Protein 3D72 (pdb70)

Foldseek 3Di:
DDDDEDVVHDPQQVQLVCVVPDDDDPDDDDRDDLQAWKWKFWPPDPQGATRGTGPNVCVVQVHDCVRRGPDHPCLQLFLCSDDDPPDDRDRWDPVQVVQVVVCSVVQHKDWDWIWGAHPNGDIDIWTKIKHFTDDPVRDGTMIMMGIDD/DDQDADPPRHRVQVQQVCVVPDDDDPDDDDRDDLVFWKWKFFPPDPLRATQGTGPNNCVVQVHDPVRRGRDRVCLQLFLCSDDDPPDDRDQWDVVQVVVVVVCSVVQHKDWDWIWGAHPNSHIDTWGKIKHFTDDPVRDGTMIMMGTDD

Radius of gyration: 23.33 Å; Cα contacts (8 Å, |Δi|>4): 574; chains: 2; bounding box: 47×64×54 Å

Solvent-accessible surface area: 15804 Å² total; per-residue (Å²): 94,176,23,139,95,37,134,54,24,14,26,0,16,14,24,0,9,54,2,30,37,44,118,115,67,136,21,156,44,43,86,10,36,57,85,50,13,0,7,0,14,1,32,133,40,160,48,32,0,0,7,49,7,3,148,35,0,24,194,19,0,43,20,54,67,95,55,0,55,7,79,31,32,36,7,3,14,13,49,96,7,143,16,140,59,163,43,115,30,166,110,11,86,68,109,23,27,54,48,15,120,76,10,51,103,152,54,46,36,15,69,19,117,6,25,6,12,35,106,116,29,83,143,12,69,2,81,20,2,19,2,14,0,102,30,170,104,39,125,66,73,16,12,0,4,15,14,66,118,91,83,50,76,118,20,142,62,46,38,29,4,16,14,19,0,8,57,2,28,37,44,121,111,66,137,26,149,42,46,80,10,38,66,91,52,10,0,7,0,15,1,33,131,90,190,63,28,12,1,28,34,6,1,146,29,0,26,192,23,0,42,18,53,66,98,55,0,80,55,82,27,32,37,7,3,18,17,41,114,5,147,16,141,59,162,46,118,35,175,127,10,97,74,105,19,26,56,50,14,124,83,12,47,99,154,53,45,31,15,63,20,124,5,26,6,12,36,106,115,30,81,133,13,72,1,87,20,3,17,1,14,0,102,17,158,104,37,126,64,70,19,14,0,4,13,12,65,120

Sequence (298 aa):
MHTLYAPGGYDIMGYLIQIMNRPNPQVELGPVDTSVALILCDLKQKDTPIVYASEAFLYMTGYSNAEVLGRNCRFLQSPDGMVKPKSTRKYVDSNTINTMRKAIDRNAEVQVEVVNFKKNGQRFVNFLTMIPVRDETGEYRYSMGFQCEMHTLYAPGGYDIMGYLIQIMNRPNPQVELGPVDTSVALILCDLKQKDTPIVYASEAFLYMTGYSNAEVLGRNCRFLQSPDGMVKPKSTRKYVDSNTINTMRKAIDRNAEVQVEVVNFKKNGQRFVNFLTMIPVRDETGEYRYSMGFQCE

InterPro domains:
  IPR000014 PAS domain [PF13426] (80-177)
  IPR000014 PAS domain [PS50112] (85-142)
  IPR000014 PAS domain [TIGR00229] (81-180)
  IPR000014 PAS domain [cd00130] (69-181)
  IPR035965 PAS domain superfamily [SSF55785] (70-181)

B-factor: mean 23.86, std 10.73, range [5.77, 56.18]

Organism: Neurospora crassa (strain ATCC 24698 / 74-OR23-1A / CBS 708.71 / DSM 1257 / FGSC 987) (NCBI:txid367110)

CATH classification: 3.30.450.20

Nearest PDB structures (foldseek):
  3hji-assembly3_A  TM=1.006E+00  e=7.679E-29  Neurospora crassa
  2pd8-assembly1_A  TM=1.006E+00  e=2.249E-28  Neurospora crassa
  3hjk-assembly1_A  TM=1.005E+00  e=6.993E-28  Neurospora crassa
  3hji-assembly3_B  TM=1.005E+00  e=6.761E-27  Neurospora crassa
  3hjk-assembly2_B  TM=1.006E+00  e=1.157E-26  Neurospora crassa

Structure (mmCIF, N/CA/C/O backbone):
data_3D72
#
_entry.id   3D72
#
_cell.length_a   36.240
_cell.length_b   80.700
_cell.length_c   57.580
_cell.angle_alpha   90.00
_cell.angle_beta   95.16
_cell.angle_gamma   90.00
#
_symmetry.space_group_name_H-M   'P 1 21 1'
#
loop_
_entity.id
_entity.type
_entity.pdbx_description
1 polymer 'Vivid PAS protein VVD'
2 non-polymer 'FLAVIN-ADENINE DINUCLEOTIDE'
3 water water
#
loop_
_atom_site.group_PDB
_atom_site.id
_atom_site.type_symbol
_atom_site.label_atom_id
_atom_site.label_alt_id
_atom_site.label_comp_id
_atom_site.label_asym_id
_atom_site.label_entity_id
_atom_site.label_seq_id
_atom_site.pdbx_PDB_ins_code
_atom_site.Cartn_x
_atom_site.Cartn_y
_atom_site.Cartn_z
_atom_site.occupancy
_atom_site.B_iso_or_equiv
_atom_site.auth_seq_id
_atom_site.auth_comp_id
_atom_site.auth_asym_id
_atom_site.auth_atom_id
_atom_site.pdbx_PDB_model_num
ATOM 1 N N . MET A 1 1 ? -16.272 4.636 -0.051 1.00 23.53 36 MET A N 1
ATOM 2 C CA . MET A 1 1 ? -15.758 3.405 0.577 1.00 22.94 36 MET A CA 1
ATOM 3 C C . MET A 1 1 ? -16.682 2.998 1.740 1.00 21.64 36 MET A C 1
ATOM 4 O O . MET A 1 1 ? -17.244 3.857 2.414 1.00 21.77 36 MET A O 1
ATOM 9 N N . HIS A 1 2 ? -16.869 1.696 1.947 1.00 19.32 37 HIS A N 1
ATOM 10 C CA . HIS A 1 2 ? -17.731 1.171 3.028 1.00 18.16 37 HIS A CA 1
ATOM 11 C C . HIS A 1 2 ? -17.088 -0.080 3.583 1.00 16.51 37 HIS A C 1
ATOM 12 O O . HIS A 1 2 ? -17.704 -1.139 3.712 1.00 16.89 37 HIS A O 1
ATOM 19 N N . THR A 1 3 ? -15.826 0.076 3.930 1.00 15.62 38 THR A N 1
ATOM 20 C CA . THR A 1 3 ? -15.032 -1.013 4.441 1.00 14.22 38 THR A CA 1
ATOM 21 C C . THR A 1 3 ? -15.551 -1.650 5.727 1.00 13.38 38 THR A C 1
ATOM 22 O O . THR A 1 3 ? -16.053 -0.967 6.621 1.00 13.29 38 THR A O 1
ATOM 26 N N . LEU A 1 4 ? -15.435 -2.971 5.793 1.00 12.80 39 LEU A N 1
ATOM 27 C CA . LEU A 1 4 ? -15.844 -3.730 6.964 1.00 13.81 39 LEU A CA 1
ATOM 28 C C . LEU A 1 4 ? -14.563 -4.159 7.672 1.00 14.27 39 LEU A C 1
ATOM 29 O O . LEU A 1 4 ? -13.536 -4.379 7.023 1.00 13.80 39 LEU A O 1
ATOM 34 N N . TYR A 1 5 ? -14.621 -4.271 8.994 1.00 13.39 40 TYR A N 1
ATOM 35 C CA . TYR A 1 5 ? -13.454 -4.670 9.764 1.00 14.24 40 TYR A CA 1
ATOM 36 C C . TYR A 1 5 ? -13.720 -5.958 10.519 1.00 15.51 40 TYR A C 1
ATOM 37 O O . TYR A 1 5 ? -14.801 -6.154 11.080 1.00 15.36 40 TYR A O 1
ATOM 46 N N . ALA A 1 6 ? -12.734 -6.846 10.513 1.00 14.82 41 ALA A N 1
ATOM 47 C CA . ALA A 1 6 ? -12.843 -8.129 11.192 1.00 15.57 41 ALA A CA 1
ATOM 48 C C . ALA A 1 6 ? -13.158 -7.988 12.672 1.00 15.32 41 ALA A C 1
ATOM 49 O O . ALA A 1 6 ? -12.418 -7.363 13.423 1.00 14.81 41 ALA A O 1
ATOM 51 N N . PRO A 1 7 ? -14.289 -8.547 13.111 1.00 16.30 42 PRO A N 1
ATOM 52 C CA . PRO A 1 7 ? -14.567 -8.416 14.538 1.00 17.00 42 PRO A CA 1
ATOM 53 C C . PRO A 1 7 ? -13.496 -9.262 15.228 1.00 17.04 42 PRO A C 1
ATOM 54 O O . PRO A 1 7 ? -13.177 -10.348 14.755 1.00 18.15 42 PRO A O 1
ATOM 58 N N . GLY A 1 8 ? -12.923 -8.776 16.305 1.00 19.41 43 GLY A N 1
ATOM 59 C CA . GLY A 1 8 ? -11.882 -9.557 16.966 1.00 20.17 43 GLY A CA 1
ATOM 60 C C . GLY A 1 8 ? -10.550 -8.990 16.552 1.00 20.69 43 GLY A C 1
ATOM 61 O O . GLY A 1 8 ? -9.542 -9.195 17.235 1.00 22.36 43 GLY A O 1
ATOM 62 N N . GLY A 1 9 ? -10.523 -8.264 15.423 1.00 19.06 44 GLY A N 1
ATOM 63 C CA . GLY A 1 9 ? -9.288 -7.659 14.988 1.00 17.40 44 GLY A CA 1
ATOM 64 C C . GLY A 1 9 ? -8.455 -8.530 14.067 1.00 15.73 44 GLY A C 1
ATOM 65 O O . GLY A 1 9 ? -8.877 -9.613 13.672 1.00 15.97 44 GLY A O 1
ATOM 66 N N . TYR A 1 10 ? -7.234 -8.087 13.778 1.00 13.15 45 TYR A N 1
ATOM 67 C CA . TYR A 1 10 ? -6.368 -8.841 12.887 1.00 12.03 45 TYR A CA 1
ATOM 68 C C . TYR A 1 10 ? -5.170 -9.539 13.514 1.00 10.42 45 TYR A C 1
ATOM 69 O O . TYR A 1 10 ? -4.614 -9.054 14.485 1.00 10.30 45 TYR A O 1
ATOM 78 N N . ASP A 1 11 ? -4.785 -10.673 12.936 1.00 10.43 46 ASP A N 1
ATOM 79 C CA . ASP A 1 11 ? -3.647 -11.449 13.430 1.00 11.34 46 ASP A CA 1
ATOM 80 C C . ASP A 1 11 ? -2.323 -10.857 12.951 1.00 10.69 46 ASP A C 1
ATOM 81 O O . ASP A 1 11 ? -1.549 -11.528 12.260 1.00 10.87 46 ASP A O 1
ATOM 86 N N . ILE A 1 12 ? -2.061 -9.615 13.345 1.00 10.95 47 ILE A N 1
ATOM 87 C CA . ILE A 1 12 ? -0.839 -8.937 12.947 1.00 10.95 47 ILE A CA 1
ATOM 88 C C . ILE A 1 12 ? 0.408 -9.709 13.369 1.00 11.10 47 ILE A C 1
ATOM 89 O O . ILE A 1 12 ? 1.348 -9.832 12.581 1.00 9.87 47 ILE A O 1
ATOM 94 N N . MET A 1 13 ? 0.432 -10.242 14.590 1.00 9.99 48 MET A N 1
ATOM 95 C CA . MET A 1 13 ? 1.616 -11.002 15.019 1.00 10.52 48 MET A CA 1
ATOM 96 C C . MET A 1 13 ? 1.829 -12.245 14.165 1.00 10.47 48 MET A C 1
ATOM 97 O O . MET A 1 13 ? 2.957 -12.526 13.728 1.00 8.83 48 MET A O 1
ATOM 102 N N . GLY A 1 14 ? 0.749 -12.987 13.920 1.00 10.15 49 GLY A N 1
ATOM 103 C CA . GLY A 1 14 ? 0.865 -14.184 13.115 1.00 10.17 49 GLY A CA 1
ATOM 104 C C . GLY A 1 14 ? 1.358 -13.859 11.721 1.00 10.10 49 GLY A C 1
ATOM 105 O O . GLY A 1 14 ? 2.154 -14.608 11.151 1.00 9.36 49 GLY A O 1
ATOM 106 N N . TYR A 1 15 ? 0.893 -12.739 11.175 1.00 9.48 50 TYR A N 1
ATOM 107 C CA . TYR A 1 15 ? 1.297 -12.341 9.836 1.00 9.34 50 TYR A CA 1
ATOM 108 C C . TYR A 1 15 ? 2.755 -11.901 9.786 1.00 9.77 50 TYR A C 1
ATOM 109 O O . TYR A 1 15 ? 3.440 -12.147 8.795 1.00 10.25 50 TYR A O 1
ATOM 118 N N . LEU A 1 16 ? 3.234 -11.265 10.851 1.00 10.14 51 LEU A N 1
ATOM 119 C CA . LEU A 1 16 ? 4.640 -10.852 10.890 1.00 9.61 51 LEU A CA 1
ATOM 120 C C . LEU A 1 16 ? 5.504 -12.114 10.936 1.00 10.29 51 LEU A C 1
ATOM 121 O O . LEU A 1 16 ? 6.535 -12.194 10.269 1.00 9.97 51 LEU A O 1
ATOM 126 N N . ILE A 1 17 ? 5.077 -13.107 11.715 1.00 9.88 52 ILE A N 1
ATOM 127 C CA . ILE A 1 17 ? 5.813 -14.366 11.799 1.00 10.52 52 ILE A CA 1
ATOM 128 C C . ILE A 1 17 ? 5.793 -15.033 10.427 1.00 10.29 52 ILE A C 1
ATOM 129 O O . ILE A 1 17 ? 6.804 -15.547 9.954 1.00 10.95 52 ILE A O 1
ATOM 134 N N . GLN A 1 18 ? 4.639 -15.004 9.772 1.00 10.51 53 GLN A N 1
ATOM 135 C CA . GLN A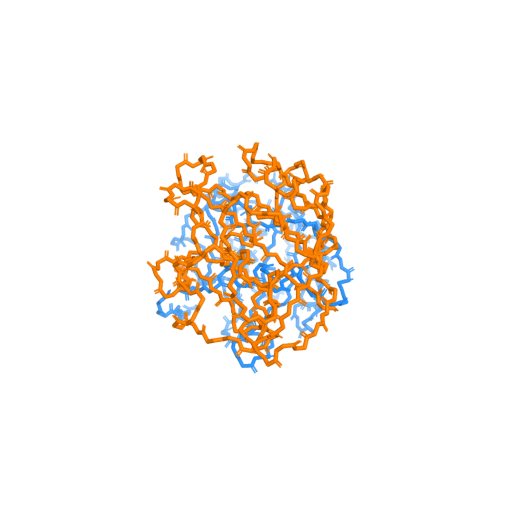 1 18 ? 4.515 -15.603 8.451 1.00 11.37 53 GLN A CA 1
ATOM 136 C C . GLN A 1 18 ? 5.496 -14.954 7.477 1.00 11.56 53 GLN A C 1
ATOM 137 O O . GLN A 1 18 ? 6.164 -15.642 6.694 1.00 12.07 53 GLN A O 1
ATOM 143 N N . ILE A 1 19 ? 5.580 -13.627 7.528 1.00 11.24 54 ILE A N 1
ATOM 144 C CA . ILE A 1 19 ? 6.476 -12.897 6.639 1.00 11.63 54 ILE A CA 1
ATOM 145 C C . ILE A 1 19 ? 7.936 -13.243 6.910 1.00 12.18 54 ILE A C 1
ATOM 146 O O . ILE A 1 19 ? 8.683 -13.545 5.978 1.00 12.30 54 ILE A O 1
ATOM 151 N N . MET A 1 20 ? 8.343 -13.225 8.176 1.00 12.55 55 MET A N 1
ATOM 152 C CA . MET A 1 20 ? 9.735 -13.546 8.496 1.00 13.20 55 MET A CA 1
ATOM 153 C C . MET A 1 20 ? 10.114 -14.995 8.196 1.00 13.68 55 MET A C 1
ATOM 154 O O . MET A 1 20 ? 11.289 -15.306 8.023 1.00 15.27 55 MET A O 1
ATOM 159 N N . ASN A 1 21 ? 9.124 -15.878 8.132 1.00 13.50 56 ASN A N 1
ATOM 160 C CA . ASN A 1 21 ? 9.367 -17.297 7.858 1.00 13.70 56 ASN A CA 1
ATOM 161 C C . ASN A 1 21 ? 9.113 -17.690 6.398 1.00 14.41 56 ASN A C 1
ATOM 162 O O . ASN A 1 21 ? 9.279 -18.858 6.042 1.00 14.73 56 ASN A O 1
ATOM 167 N N . ARG A 1 22 ? 8.729 -16.739 5.549 1.00 15.36 57 ARG A N 1
ATOM 168 C CA . ARG A 1 22 ? 8.430 -17.073 4.152 1.00 17.59 57 ARG A CA 1
ATOM 169 C C . ARG A 1 22 ? 9.638 -17.668 3.432 1.00 20.31 57 ARG A C 1
ATOM 170 O O . ARG A 1 22 ? 10.740 -17.137 3.503 1.00 20.26 57 ARG A O 1
ATOM 178 N N . PRO A 1 23 ? 9.431 -18.796 2.730 1.00 22.49 58 PRO A N 1
ATOM 179 C CA . PRO A 1 23 ? 10.449 -19.543 1.981 1.00 24.94 58 PRO A CA 1
ATOM 180 C C . PRO A 1 23 ? 11.274 -18.872 0.894 1.00 26.42 58 PRO A C 1
ATOM 181 O O . PRO A 1 23 ? 12.499 -19.012 0.875 1.00 28.49 58 PRO A O 1
ATOM 185 N N . ASN A 1 24 ? 10.628 -18.159 -0.016 1.00 27.49 59 ASN A N 1
ATOM 186 C CA . ASN A 1 24 ? 11.364 -17.531 -1.105 1.00 28.86 59 ASN A CA 1
ATOM 187 C C . ASN A 1 24 ? 11.255 -16.017 -1.114 1.00 28.08 59 ASN A C 1
ATOM 188 O O . ASN A 1 24 ? 10.696 -15.435 -2.041 1.00 28.59 59 ASN A O 1
ATOM 193 N N . PRO A 1 25 ? 11.804 -15.354 -0.085 1.00 27.15 60 PRO A N 1
ATOM 194 C CA . PRO A 1 25 ? 11.738 -13.893 -0.025 1.00 26.26 60 PRO A CA 1
ATOM 195 C C . PRO A 1 25 ? 12.428 -13.238 -1.217 1.00 26.09 60 PRO A C 1
ATOM 196 O O . PRO A 1 25 ? 13.579 -13.553 -1.536 1.00 25.22 60 PRO A O 1
ATOM 200 N N . GLN A 1 26 ? 11.715 -12.334 -1.875 1.00 25.59 61 GLN A N 1
ATOM 201 C CA . GLN A 1 26 ? 12.252 -11.626 -3.024 1.00 26.01 61 GLN A CA 1
ATOM 202 C C . GLN A 1 26 ? 12.885 -10.327 -2.550 1.00 26.46 61 GLN A C 1
ATOM 203 O O . GLN A 1 26 ? 13.637 -9.686 -3.276 1.00 26.65 61 GLN A O 1
ATOM 209 N N . VAL A 1 27 ? 12.574 -9.943 -1.320 1.00 26.56 62 VAL A N 1
ATOM 210 C CA . VAL A 1 27 ? 13.132 -8.734 -0.754 1.00 26.72 62 VAL A CA 1
ATOM 211 C C . VAL A 1 27 ? 13.428 -9.012 0.722 1.00 26.48 62 VAL A C 1
ATOM 212 O O . VAL A 1 27 ? 12.610 -9.602 1.424 1.00 26.56 62 VAL A O 1
ATOM 216 N N . GLU A 1 28 ? 14.621 -8.630 1.174 1.00 27.11 63 GLU A N 1
ATOM 217 C CA . GLU A 1 28 ? 15.000 -8.867 2.564 1.00 26.93 63 GLU A CA 1
ATOM 218 C C . GLU A 1 28 ? 14.475 -7.720 3.404 1.00 25.44 63 GLU A C 1
ATOM 219 O O . GLU A 1 28 ? 14.700 -6.553 3.089 1.00 25.64 63 GLU A O 1
ATOM 225 N N . LEU A 1 29 ? 13.783 -8.059 4.480 1.00 23.75 64 LEU A N 1
ATOM 226 C CA . LEU A 1 29 ? 13.206 -7.052 5.348 1.00 22.06 64 LEU A CA 1
ATOM 227 C C . LEU A 1 29 ? 13.921 -7.020 6.684 1.00 20.74 64 LEU A C 1
ATOM 228 O O . LEU A 1 29 ? 13.934 -5.995 7.366 1.00 21.10 64 LEU A O 1
ATOM 233 N N . GLY A 1 30 ? 14.528 -8.145 7.046 1.00 20.00 65 GLY A N 1
ATOM 234 C CA . GLY A 1 30 ? 15.201 -8.236 8.325 1.00 18.58 65 GLY A CA 1
ATOM 235 C C . GLY A 1 30 ? 14.116 -8.450 9.366 1.00 17.48 65 GLY A C 1
ATOM 236 O O . GLY A 1 30 ? 12.938 -8.514 9.011 1.00 17.53 65 GLY A O 1
ATOM 237 N N . PRO A 1 31 ? 14.461 -8.564 10.653 1.00 16.44 66 PRO A N 1
ATOM 238 C CA . PRO A 1 31 ? 13.409 -8.769 11.655 1.00 14.92 66 PRO A CA 1
ATOM 239 C C . PRO A 1 31 ? 12.442 -7.591 11.763 1.00 13.78 66 PRO A C 1
ATOM 240 O O . PRO A 1 31 ? 12.846 -6.432 11.684 1.00 14.30 66 PRO A O 1
ATOM 244 N N . VAL A 1 32 ? 11.159 -7.900 11.923 1.00 12.14 67 VAL A N 1
ATOM 245 C CA . VAL A 1 32 ? 10.139 -6.870 12.064 1.00 11.55 67 VAL A CA 1
ATOM 246 C C . VAL A 1 32 ? 9.204 -7.271 13.190 1.00 11.79 67 VAL A C 1
ATOM 247 O O . VAL A 1 32 ? 9.068 -8.456 13.488 1.00 11.87 67 VAL A O 1
ATOM 251 N N . ASP A 1 33 ? 8.595 -6.284 13.837 1.00 13.07 68 ASP A N 1
ATOM 252 C CA . ASP A 1 33 ? 7.645 -6.564 14.902 1.00 13.96 68 ASP A CA 1
ATOM 253 C C . ASP A 1 33 ? 6.554 -5.511 14.869 1.00 14.68 68 ASP A C 1
ATOM 254 O O . ASP A 1 33 ? 6.580 -4.611 14.029 1.00 13.42 68 ASP A O 1
ATOM 259 N N . THR A 1 34 ? 5.593 -5.632 15.774 1.00 17.16 69 THR A N 1
ATOM 260 C CA . THR A 1 34 ? 4.469 -4.713 15.814 1.00 19.44 69 THR A CA 1
ATOM 261 C C . THR A 1 34 ? 4.809 -3.289 16.222 1.00 19.83 69 THR A C 1
ATOM 262 O O . THR A 1 34 ? 3.925 -2.426 16.225 1.00 21.15 69 THR A O 1
ATOM 266 N N . SER A 1 35 ? 6.077 -3.037 16.552 1.00 19.46 70 SER A N 1
ATOM 267 C CA . SER A 1 35 ? 6.523 -1.708 16.975 1.00 18.96 70 SER A CA 1
ATOM 268 C C . SER A 1 35 ? 6.881 -0.791 15.804 1.00 17.77 70 SER A C 1
ATOM 269 O O . SER A 1 35 ? 6.960 0.425 15.966 1.00 18.94 70 SER A O 1
ATOM 272 N N . VAL A 1 36 ? 7.100 -1.375 14.630 1.00 16.54 71 VAL A N 1
ATOM 273 C CA . VAL A 1 36 ? 7.462 -0.606 13.448 1.00 15.16 71 VAL A CA 1
ATOM 274 C C . VAL A 1 36 ? 6.237 0.021 12.805 1.00 13.89 71 VAL A C 1
ATOM 275 O O . VAL A 1 36 ? 5.111 -0.287 13.184 1.00 12.18 71 VAL A O 1
ATOM 279 N N . ALA A 1 37 ? 6.460 0.914 11.847 1.00 11.98 72 ALA A N 1
ATOM 280 C CA . ALA A 1 37 ? 5.341 1.535 11.141 1.00 11.12 72 ALA A CA 1
ATOM 281 C C . ALA A 1 37 ? 4.835 0.516 10.125 1.00 10.30 72 ALA A C 1
ATOM 282 O O . ALA A 1 37 ? 5.562 0.095 9.228 1.00 9.38 72 ALA A O 1
ATOM 284 N N . LEU A 1 38 ? 3.588 0.097 10.272 1.00 8.96 73 LEU A N 1
ATOM 285 C CA . LEU A 1 38 ? 3.047 -0.882 9.342 1.00 7.70 73 LEU A CA 1
ATOM 286 C C . LEU A 1 38 ? 1.558 -0.721 9.210 1.00 7.36 73 LEU A C 1
ATOM 287 O O . LEU A 1 38 ? 0.916 -0.118 10.061 1.00 7.76 73 LEU A O 1
ATOM 292 N N . ILE A 1 39 ? 1.031 -1.243 8.115 1.00 7.21 74 ILE A N 1
ATOM 293 C CA . ILE A 1 39 ? -0.411 -1.232 7.891 1.00 7.69 74 ILE A CA 1
ATOM 294 C C . ILE A 1 39 ? -0.803 -2.527 7.200 1.00 7.86 74 ILE A C 1
ATOM 295 O O . ILE A 1 39 ? 0.015 -3.182 6.560 1.00 8.19 74 ILE A O 1
ATOM 300 N N . LEU A 1 40 ? -2.059 -2.921 7.360 1.00 5.77 75 LEU A N 1
ATOM 301 C CA . LEU A 1 40 ? -2.558 -4.128 6.724 1.00 7.71 75 LEU A CA 1
ATOM 302 C C . LEU A 1 40 ? -3.743 -3.685 5.875 1.00 8.10 75 LEU A C 1
ATOM 303 O O . LEU A 1 40 ? -4.601 -2.939 6.360 1.00 8.50 75 LEU A O 1
ATOM 308 N N . CYS A 1 41 ? -3.761 -4.109 4.614 1.00 7.81 76 CYS A N 1
ATOM 309 C CA . CYS A 1 41 ? -4.843 -3.772 3.695 1.00 7.95 76 CYS A CA 1
ATOM 310 C C . CYS A 1 41 ? -5.552 -5.037 3.252 1.00 9.09 76 CYS A C 1
ATOM 311 O O . CYS A 1 41 ? -4.931 -6.099 3.122 1.00 8.45 76 CYS A O 1
ATOM 314 N N . ASP A 1 42 ? -6.855 -4.922 3.013 1.00 7.76 77 ASP A N 1
ATOM 315 C CA . ASP A 1 42 ? -7.659 -6.071 2.605 1.00 8.69 77 ASP A CA 1
ATOM 316 C C . ASP A 1 42 ? -7.743 -6.159 1.079 1.00 8.93 77 ASP A C 1
ATOM 317 O O . ASP A 1 42 ? -8.390 -5.345 0.430 1.00 8.66 77 ASP A O 1
ATOM 322 N N . LEU A 1 43 ? -7.084 -7.160 0.508 1.00 9.96 78 LEU A N 1
ATOM 323 C CA . LEU A 1 43 ? -7.084 -7.336 -0.934 1.00 11.82 78 LEU A CA 1
ATOM 324 C C . LEU A 1 43 ? -8.445 -7.699 -1.496 1.00 12.50 78 LEU A C 1
ATOM 325 O O . LEU A 1 43 ? -8.695 -7.509 -2.689 1.00 13.70 78 LEU A O 1
A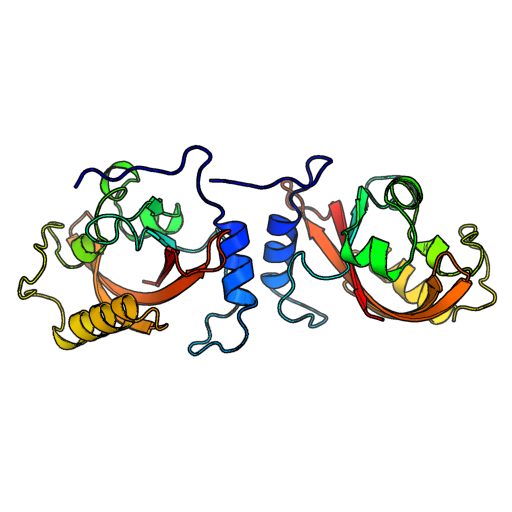TOM 330 N N . LYS A 1 44 ? -9.320 -8.211 -0.636 1.00 13.32 79 LYS A N 1
ATOM 331 C CA . LYS A 1 44 ? -10.646 -8.643 -1.053 1.00 14.49 79 LYS A CA 1
ATOM 332 C C . LYS A 1 44 ? -11.796 -7.682 -0.815 1.00 14.78 79 LYS A C 1
ATOM 333 O O . LYS A 1 44 ? -12.965 -8.069 -0.929 1.00 16.98 79 LYS A O 1
ATOM 339 N N . GLN A 1 45 ? -11.485 -6.440 -0.464 1.00 13.20 80 GLN A N 1
ATOM 340 C CA . GLN A 1 45 ? -12.533 -5.443 -0.298 1.00 12.62 80 GLN A CA 1
ATOM 341 C C . GLN A 1 45 ? -12.270 -4.360 -1.326 1.00 13.32 80 GLN A C 1
ATOM 342 O O . GLN A 1 45 ? -11.146 -4.203 -1.796 1.00 12.89 80 GLN A O 1
ATOM 348 N N . LYS A 1 46 ? -13.307 -3.614 -1.675 1.00 13.13 81 LYS A N 1
ATOM 349 C CA . LYS A 1 46 ? -13.182 -2.573 -2.682 1.00 13.45 81 LYS A CA 1
ATOM 350 C C . LYS A 1 46 ? -12.053 -1.584 -2.452 1.00 12.03 81 LYS A C 1
ATOM 351 O O . LYS A 1 46 ? -11.993 -0.923 -1.426 1.00 11.04 81 LYS A O 1
ATOM 357 N N . ASP A 1 47 ? -11.174 -1.499 -3.445 1.00 12.32 82 ASP A N 1
ATOM 358 C CA . ASP A 1 47 ? -10.030 -0.597 -3.461 1.00 11.02 82 ASP A CA 1
ATOM 359 C C . ASP A 1 47 ? -8.979 -0.823 -2.382 1.00 10.81 82 ASP A C 1
ATOM 360 O O . ASP A 1 47 ? -8.394 0.132 -1.876 1.00 11.28 82 ASP A O 1
ATOM 365 N N . THR A 1 48 ? -8.751 -2.092 -2.049 1.00 10.52 83 THR A N 1
ATOM 366 C CA . THR A 1 48 ? -7.728 -2.504 -1.083 1.00 9.57 83 THR A CA 1
ATOM 367 C C . THR A 1 48 ? -7.573 -1.552 0.104 1.00 9.44 83 THR A C 1
ATOM 368 O O . THR A 1 48 ? -6.523 -0.922 0.294 1.00 7.87 83 THR A O 1
ATOM 372 N N . PRO A 1 49 ? -8.611 -1.450 0.942 1.00 8.37 84 PRO A N 1
ATOM 373 C CA . PRO A 1 49 ? -8.583 -0.564 2.106 1.00 8.72 84 PRO A CA 1
ATOM 374 C C . PRO A 1 49 ? -7.702 -0.959 3.290 1.00 7.52 84 PRO A C 1
ATOM 375 O O . PRO A 1 49 ? -7.498 -2.140 3.557 1.00 9.04 84 PRO A O 1
ATOM 379 N N . ILE A 1 50 ? -7.198 0.051 3.993 1.00 6.84 85 ILE A N 1
ATOM 380 C CA . ILE A 1 50 ? -6.410 -0.162 5.192 1.00 7.16 85 ILE A CA 1
ATOM 381 C C . ILE A 1 50 ? -7.382 -0.653 6.258 1.00 7.80 85 ILE A C 1
ATOM 382 O O . ILE A 1 50 ? -8.402 -0.012 6.514 1.00 8.45 85 ILE A O 1
ATOM 387 N N . VAL A 1 51 ? -7.082 -1.791 6.868 1.00 8.01 86 VAL A N 1
ATOM 388 C CA . VAL A 1 51 ? -7.954 -2.334 7.911 1.00 8.30 86 VAL A CA 1
ATOM 389 C C . VAL A 1 51 ? -7.230 -2.356 9.259 1.00 9.09 86 VAL A C 1
ATOM 390 O O . VAL A 1 51 ? -7.823 -2.652 10.296 1.00 8.79 86 VAL A O 1
ATOM 394 N N . TYR A 1 52 ? -5.933 -2.050 9.238 1.00 8.70 87 TYR A N 1
ATOM 395 C CA . TYR A 1 52 ? -5.135 -1.973 10.461 1.00 9.51 87 TYR A CA 1
ATOM 396 C C . TYR A 1 52 ? -3.947 -1.050 10.252 1.00 8.68 87 TYR A C 1
ATOM 397 O O . TYR A 1 52 ? -3.292 -1.119 9.221 1.00 8.84 87 TYR A O 1
ATOM 406 N N . ALA A 1 53 ? -3.680 -0.190 11.233 1.00 8.84 88 ALA A N 1
ATOM 407 C CA . ALA A 1 53 ? -2.543 0.727 11.158 1.00 9.89 88 ALA A CA 1
ATOM 408 C C . ALA A 1 53 ? -1.843 0.745 12.508 1.00 9.87 88 ALA A C 1
ATOM 409 O O . ALA A 1 53 ? -2.480 0.907 13.549 1.00 9.35 88 ALA A O 1
ATOM 411 N N . SER A 1 54 ? -0.526 0.561 12.498 1.00 9.09 89 SER A N 1
ATOM 412 C CA . SER A 1 54 ? 0.221 0.562 13.749 1.00 9.61 89 SER A CA 1
ATOM 413 C C . SER A 1 54 ? 0.363 1.982 14.271 1.00 10.13 89 SER A C 1
ATOM 414 O O . SER A 1 54 ? 0.277 2.947 13.511 1.00 10.45 89 SER A O 1
ATOM 417 N N . GLU A 1 55 ? 0.584 2.110 15.571 1.00 11.08 90 GLU A N 1
ATOM 418 C CA . GLU A 1 55 ? 0.736 3.431 16.149 1.00 12.48 90 GLU A CA 1
ATOM 419 C C . GLU A 1 55 ? 1.910 4.189 15.541 1.00 11.98 90 GLU A C 1
ATOM 420 O O . GLU A 1 55 ? 1.865 5.407 15.424 1.00 12.06 90 GLU A O 1
ATOM 426 N N . ALA A 1 56 ? 2.952 3.469 15.135 1.00 11.62 91 ALA A N 1
ATOM 427 C CA . ALA A 1 56 ? 4.117 4.113 14.531 1.00 11.48 91 ALA A CA 1
ATOM 428 C C . ALA A 1 56 ? 3.790 4.714 13.163 1.00 11.58 91 ALA A C 1
ATOM 429 O O . ALA A 1 56 ? 4.379 5.733 12.769 1.00 12.25 91 ALA A O 1
ATOM 431 N N . PHE A 1 57 ? 2.876 4.077 12.430 1.00 10.53 92 PHE A N 1
ATOM 432 C CA . PHE A 1 57 ? 2.456 4.590 11.125 1.00 11.62 92 PHE A CA 1
ATOM 433 C C . PHE A 1 57 ? 1.651 5.868 11.336 1.00 11.77 92 PHE A C 1
ATOM 434 O O . PHE A 1 57 ? 1.809 6.839 10.603 1.00 12.72 92 PHE A O 1
ATOM 442 N N . LEU A 1 58 ? 0.769 5.857 12.331 1.00 13.13 93 LEU A N 1
ATOM 443 C CA . LEU A 1 58 ? -0.050 7.034 12.615 1.00 13.19 93 LEU A CA 1
ATOM 444 C C . LEU A 1 58 ? 0.832 8.193 13.060 1.00 13.93 93 LEU A C 1
ATOM 445 O O . LEU A 1 58 ? 0.608 9.346 12.678 1.00 14.60 93 LEU A O 1
ATOM 450 N N . TYR A 1 59 ? 1.841 7.880 13.866 1.00 14.76 94 TYR A N 1
ATOM 451 C CA . TYR A 1 59 ? 2.753 8.904 14.350 1.00 15.40 94 TYR A CA 1
ATOM 452 C C . TYR A 1 59 ? 3.561 9.489 13.195 1.00 14.92 94 TYR A C 1
ATOM 453 O O . TYR A 1 59 ? 3.700 10.715 13.068 1.00 15.67 94 TYR A O 1
ATOM 462 N N . MET A 1 60 ? 4.097 8.607 12.357 1.00 14.12 95 MET A N 1
ATOM 463 C CA . MET A 1 60 ? 4.891 9.025 11.209 1.00 13.90 95 MET A CA 1
ATOM 464 C C . MET A 1 60 ? 4.138 9.954 10.262 1.00 14.68 95 MET A C 1
ATOM 465 O O . MET A 1 60 ? 4.667 10.986 9.839 1.00 13.87 95 MET A O 1
ATOM 470 N N . THR A 1 61 ? 2.902 9.584 9.935 1.00 14.50 96 THR A N 1
ATOM 471 C CA . THR A 1 61 ? 2.093 10.353 8.993 1.00 14.59 96 THR A CA 1
ATOM 472 C C . THR A 1 61 ? 1.294 11.511 9.571 1.00 14.85 96 THR A C 1
ATOM 473 O O . THR A 1 61 ? 0.873 12.401 8.831 1.00 14.45 96 THR A O 1
ATOM 477 N N . GLY A 1 62 ? 1.068 11.494 10.881 1.00 15.58 97 GLY A N 1
ATOM 478 C CA . GLY A 1 62 ? 0.312 12.559 11.519 1.00 16.45 97 GLY A CA 1
ATOM 479 C C . GLY A 1 62 ? -1.196 12.382 11.468 1.00 16.40 97 GLY A C 1
ATOM 480 O O . GLY A 1 62 ? -1.941 13.226 11.972 1.00 16.92 97 GLY A O 1
ATOM 481 N N . TYR A 1 63 ? -1.650 11.297 10.846 1.00 14.77 98 TYR A N 1
ATOM 482 C CA . TYR A 1 63 ? -3.078 11.010 10.734 1.00 15.31 98 TYR A CA 1
ATOM 483 C C . TYR A 1 63 ? -3.529 10.091 11.866 1.00 15.24 98 TYR A C 1
ATOM 484 O O . TYR A 1 63 ? -2.725 9.359 12.424 1.00 14.95 98 TYR A O 1
ATOM 493 N N . SER A 1 64 ? -4.814 10.134 12.202 1.00 16.03 99 SER A N 1
ATOM 494 C CA . SER A 1 64 ? -5.360 9.290 13.266 1.00 16.11 99 SER A CA 1
ATOM 495 C C . SER A 1 64 ? -5.950 8.010 12.676 1.00 15.94 99 SER A C 1
ATOM 496 O O . SER A 1 64 ? -6.102 7.894 11.460 1.00 15.47 99 SER A O 1
ATOM 499 N N . ASN A 1 65 ? -6.281 7.052 13.539 1.00 17.33 100 ASN A N 1
ATOM 500 C CA . ASN A 1 65 ? -6.881 5.802 13.085 1.00 17.84 100 ASN A CA 1
ATOM 501 C C . ASN A 1 65 ? -8.151 6.088 12.290 1.00 18.38 100 ASN A C 1
ATOM 502 O O . ASN A 1 65 ? -8.372 5.509 11.225 1.00 18.01 100 ASN A O 1
ATOM 507 N N . ALA A 1 66 ? -8.983 6.986 12.813 1.00 18.38 101 ALA A N 1
ATOM 508 C CA . ALA A 1 66 ? -10.237 7.345 12.162 1.00 17.92 101 ALA A CA 1
ATOM 509 C C . ALA A 1 66 ? -10.027 7.922 10.768 1.00 17.44 101 ALA A C 1
ATOM 510 O O . ALA A 1 66 ? -10.858 7.742 9.880 1.00 17.96 101 ALA A O 1
ATOM 512 N N . GLU A 1 67 ? -8.909 8.613 10.582 1.00 17.36 102 GLU A N 1
ATOM 513 C CA . GLU A 1 67 ? -8.600 9.224 9.298 1.00 16.84 102 GLU A CA 1
ATOM 514 C C . GLU A 1 67 ? -7.986 8.279 8.274 1.00 16.75 102 GLU A C 1
ATOM 515 O O . GLU A 1 67 ? -8.068 8.545 7.078 1.00 18.00 102 GLU A O 1
ATOM 521 N N . VAL A 1 68 ? -7.381 7.179 8.717 1.00 16.00 103 VAL A N 1
ATOM 522 C CA . VAL A 1 68 ? -6.763 6.273 7.752 1.00 15.78 103 VAL A CA 1
ATOM 523 C C . VAL A 1 68 ? -7.525 4.980 7.476 1.00 14.20 103 VAL A C 1
ATOM 524 O O . VAL A 1 68 ? -7.529 4.498 6.345 1.00 13.90 103 VAL A O 1
ATOM 528 N N . LEU A 1 69 ? -8.179 4.429 8.492 1.00 14.04 104 LEU A N 1
ATOM 529 C CA . LEU A 1 69 ? -8.922 3.182 8.324 1.00 14.41 104 LEU A CA 1
ATOM 530 C C . LEU A 1 69 ? -10.035 3.258 7.285 1.00 13.36 104 LEU A C 1
ATOM 531 O O . LEU A 1 69 ? -10.819 4.207 7.257 1.00 13.34 104 LEU A O 1
ATOM 536 N N . GLY A 1 70 ? -10.095 2.245 6.425 1.00 12.99 105 GLY A N 1
ATOM 537 C CA . GLY A 1 70 ? -11.133 2.191 5.413 1.00 13.39 105 GLY A CA 1
ATOM 538 C C . GLY A 1 70 ? -10.800 2.862 4.095 1.00 14.00 105 GLY A C 1
ATOM 539 O O . GLY A 1 70 ? -11.601 2.837 3.163 1.00 16.45 105 GLY A O 1
ATOM 540 N N . ARG A 1 71 ? -9.618 3.461 4.009 1.00 13.59 106 ARG A N 1
ATOM 541 C CA . ARG A 1 71 ? -9.199 4.155 2.798 1.00 12.52 106 ARG A CA 1
ATOM 542 C C . ARG A 1 71 ? -8.017 3.446 2.151 1.00 11.09 106 ARG A C 1
ATOM 543 O O . ARG A 1 71 ? -7.329 2.669 2.799 1.00 10.45 106 ARG A O 1
ATOM 551 N N . ASN A 1 72 ? -7.805 3.716 0.866 1.00 9.96 107 ASN A N 1
ATOM 552 C CA . ASN A 1 72 ? -6.668 3.160 0.143 1.00 9.56 107 ASN A CA 1
ATOM 553 C C . ASN A 1 72 ? -5.522 4.083 0.553 1.00 8.79 107 ASN A C 1
ATOM 554 O O . ASN A 1 72 ? -5.701 5.289 0.679 1.00 9.93 107 ASN A O 1
ATOM 559 N N . CYS A 1 73 ? -4.344 3.517 0.763 1.00 9.15 108 CYS A N 1
ATOM 560 C CA . CYS A 1 73 ? -3.213 4.302 1.222 1.00 10.44 108 CYS A CA 1
ATOM 561 C C . CYS A 1 73 ? -2.693 5.367 0.267 1.00 9.97 108 CYS A C 1
ATOM 562 O O . CYS A 1 73 ? -1.846 6.166 0.652 1.00 9.75 108 CYS A O 1
ATOM 565 N N . ARG A 1 74 ? -3.193 5.399 -0.963 1.00 9.71 109 ARG A N 1
ATOM 566 C CA . ARG A 1 74 ? -2.699 6.396 -1.910 1.00 10.00 109 ARG A CA 1
ATOM 567 C C . ARG A 1 74 ? -2.943 7.835 -1.466 1.00 9.81 109 ARG A C 1
ATOM 568 O O . ARG A 1 74 ? -2.347 8.753 -2.031 1.00 10.56 109 ARG A O 1
ATOM 576 N N . PHE A 1 75 ? -3.795 8.047 -0.464 1.00 9.99 110 PHE A N 1
ATOM 577 C CA . PHE A 1 75 ? -4.060 9.417 -0.014 1.00 10.74 110 PHE A CA 1
ATOM 578 C C . PHE A 1 75 ? -2.795 10.121 0.471 1.00 10.89 110 PHE A C 1
ATOM 579 O O . PHE A 1 75 ? -2.741 11.341 0.503 1.00 11.82 110 PHE A O 1
ATOM 587 N N . LEU A 1 76 ? -1.778 9.350 0.846 1.00 10.45 111 LEU A N 1
ATOM 588 C CA . LEU A 1 76 ? -0.528 9.934 1.319 1.00 11.04 111 LEU A CA 1
ATOM 589 C C . LEU A 1 76 ? 0.241 10.595 0.178 1.00 11.58 111 LEU A C 1
ATOM 590 O O . LEU A 1 76 ? 1.194 11.334 0.416 1.00 11.92 111 LEU A O 1
ATOM 595 N N . GLN A 1 77 ? -0.169 10.330 -1.058 1.00 11.26 112 GLN A N 1
ATOM 596 C CA . GLN A 1 77 ? 0.527 10.890 -2.208 1.00 12.07 112 GLN A CA 1
ATOM 597 C C . GLN A 1 77 ? 0.219 12.349 -2.494 1.00 13.59 112 GLN A C 1
ATOM 598 O O . GLN A 1 77 ? 0.789 12.933 -3.413 1.00 13.54 112 GLN A O 1
ATOM 604 N N . SER A 1 78 ? -0.660 12.936 -1.692 1.00 14.38 113 SER A N 1
ATOM 605 C CA . SER A 1 78 ? -1.023 14.342 -1.859 1.00 15.72 113 SER A CA 1
ATOM 606 C C . SER A 1 78 ? -0.977 15.070 -0.520 1.00 15.53 113 SER A C 1
ATOM 607 O O . SER A 1 78 ? -1.376 14.530 0.509 1.00 13.49 113 SER A O 1
ATOM 610 N N . PRO A 1 79 ? -0.492 16.322 -0.514 1.00 16.35 114 PRO A N 1
ATOM 611 C CA . PRO A 1 79 ? -0.424 17.069 0.742 1.00 18.63 114 PRO A CA 1
ATOM 612 C C . PRO A 1 79 ? -1.795 17.408 1.314 1.00 20.28 114 PRO A C 1
ATOM 613 O O . PRO A 1 79 ? -1.912 17.809 2.470 1.00 21.44 114 PRO A O 1
ATOM 617 N N . ASP A 1 80 ? -2.833 17.245 0.500 1.00 22.21 115 ASP A N 1
ATOM 618 C CA . ASP A 1 80 ? -4.183 17.521 0.957 1.00 24.08 115 ASP A CA 1
ATOM 619 C C . ASP A 1 80 ? -4.923 16.202 1.160 1.00 25.06 115 ASP A C 1
ATOM 620 O O . ASP A 1 80 ? -6.120 16.176 1.457 1.00 25.03 115 ASP A O 1
ATOM 625 N N . GLY A 1 81 ? -4.184 15.104 1.016 1.00 25.22 116 GLY A N 1
ATOM 626 C CA . GLY A 1 81 ? -4.758 13.782 1.194 1.00 25.64 116 GLY A CA 1
ATOM 627 C C . GLY A 1 81 ? -5.885 13.456 0.234 1.00 26.31 116 GLY A C 1
ATOM 628 O O . GLY A 1 81 ? -6.712 12.590 0.517 1.00 26.87 116 GLY A O 1
ATOM 629 N N . MET A 1 82 ? -5.910 14.139 -0.907 1.00 26.90 117 MET A N 1
ATOM 630 C CA . MET A 1 82 ? -6.945 13.928 -1.915 1.00 27.54 117 MET A CA 1
ATOM 631 C C . MET A 1 82 ? -6.344 13.353 -3.197 1.00 26.32 117 MET A C 1
ATOM 632 O O . MET A 1 82 ? -5.786 14.087 -4.013 1.00 26.78 117 MET A O 1
ATOM 637 N N . VAL A 1 83 ? -6.454 12.040 -3.373 1.00 24.75 118 VAL A N 1
ATOM 638 C CA . VAL A 1 83 ? -5.921 11.395 -4.565 1.00 23.47 118 VAL A CA 1
ATOM 639 C C . VAL A 1 83 ? -6.934 10.420 -5.147 1.00 24.09 118 VAL A C 1
ATOM 640 O O . VAL A 1 83 ? -7.186 9.360 -4.580 1.00 23.70 118 VAL A O 1
ATOM 644 N N . LYS A 1 84 ? -7.514 10.783 -6.286 1.00 24.48 119 LYS A N 1
ATOM 645 C CA . LYS A 1 84 ? -8.496 9.928 -6.934 1.00 24.78 119 LYS A CA 1
ATOM 646 C C . LYS A 1 84 ? -7.814 8.788 -7.687 1.00 24.23 119 LYS A C 1
ATOM 647 O O . LYS A 1 84 ? -6.738 8.958 -8.259 1.00 24.27 119 LYS A O 1
ATOM 653 N N . PRO A 1 85 ? -8.433 7.599 -7.684 1.00 23.79 120 PRO A N 1
ATOM 654 C CA . PRO A 1 85 ? -7.879 6.430 -8.370 1.00 23.35 120 PRO A CA 1
ATOM 655 C C . PRO A 1 85 ? -7.718 6.713 -9.860 1.00 23.22 120 PRO A C 1
ATOM 656 O O . PRO A 1 85 ? -8.557 7.386 -10.451 1.00 23.89 120 PRO A O 1
ATOM 660 N N . LYS A 1 86 ? -6.646 6.195 -10.454 1.00 23.30 121 LYS A N 1
ATOM 661 C CA . LYS A 1 86 ? -6.357 6.360 -11.883 1.00 23.92 121 LYS A CA 1
ATOM 662 C C . LYS A 1 86 ? -5.873 7.765 -12.243 1.00 23.58 121 LYS A C 1
ATOM 663 O O . LYS A 1 86 ? -5.470 8.015 -13.381 1.00 23.54 121 LYS A O 1
ATOM 669 N N . SER A 1 87 ? -5.915 8.684 -11.283 1.00 23.17 122 SER A N 1
ATOM 670 C CA . SER A 1 87 ? -5.493 10.057 -11.538 1.00 23.08 122 SER A CA 1
ATOM 671 C C . SER A 1 87 ? -3.990 10.174 -11.747 1.00 23.09 122 SER A C 1
ATOM 672 O O . SER A 1 87 ? -3.210 9.365 -11.238 1.00 23.50 122 SER A O 1
ATOM 675 N N . THR A 1 88 ? -3.582 11.195 -12.496 1.00 21.42 123 THR A N 1
ATOM 676 C CA . THR A 1 88 ? -2.169 11.415 -12.722 1.00 20.14 123 THR A CA 1
ATOM 677 C C . THR A 1 88 ? -1.713 12.259 -11.555 1.00 20.12 123 THR A C 1
ATOM 678 O O . THR A 1 88 ? -2.137 13.420 -11.386 1.00 19.85 123 THR A O 1
ATOM 682 N N . ARG A 1 89 ? -0.869 11.666 -10.720 1.00 19.42 124 ARG A N 1
ATOM 683 C CA . ARG A 1 89 ? -0.363 12.393 -9.565 1.00 19.61 124 ARG A CA 1
ATOM 684 C C . ARG A 1 89 ? 0.477 13.524 -9.980 1.00 20.44 124 ARG A C 1
ATOM 685 O O . ARG A 1 89 ? 1.216 13.456 -10.956 1.00 20.29 124 ARG A O 1
ATOM 693 N N . LYS A 1 90 ? 0.411 14.581 -9.200 1.00 21.79 125 LYS A N 1
ATOM 694 C CA . LYS A 1 90 ? 1.188 15.659 -9.638 1.00 23.54 125 LYS A CA 1
ATOM 695 C C . LYS A 1 90 ? 2.476 15.848 -8.843 1.00 23.99 125 LYS A C 1
ATOM 696 O O . LYS A 1 90 ? 3.222 16.770 -9.103 1.00 24.41 125 LYS A O 1
ATOM 702 N N . TYR A 1 91 ? 2.747 14.954 -7.898 1.00 24.02 126 TYR A N 1
ATOM 703 C CA . TYR A 1 91 ? 3.971 15.015 -7.080 1.00 25.06 126 TYR A CA 1
ATOM 704 C C . TYR A 1 91 ? 4.655 13.660 -7.005 1.00 25.18 126 TYR A C 1
ATOM 705 O O . TYR A 1 91 ? 5.717 13.518 -6.383 1.00 26.64 126 TYR A O 1
ATOM 714 N N . VAL A 1 92 ? 4.047 12.681 -7.612 1.00 24.75 127 VAL A N 1
ATOM 715 C CA . VAL A 1 92 ? 4.605 11.350 -7.568 1.00 24.59 127 VAL A CA 1
ATOM 716 C C . VAL A 1 92 ? 4.937 10.763 -8.909 1.00 25.06 127 VAL A C 1
ATOM 717 O O . VAL A 1 92 ? 4.199 10.905 -9.883 1.00 24.49 127 VAL A O 1
ATOM 721 N N . ASP A 1 93 ? 6.092 10.097 -8.938 1.00 25.29 128 ASP A N 1
ATOM 722 C CA . ASP A 1 93 ? 6.574 9.452 -10.127 1.00 26.00 128 ASP A CA 1
ATOM 723 C C . ASP A 1 93 ? 5.536 8.437 -10.589 1.00 25.74 128 ASP A C 1
ATOM 724 O O . ASP A 1 93 ? 5.191 7.508 -9.857 1.00 25.23 128 ASP A O 1
ATOM 729 N N . SER A 1 94 ? 5.034 8.616 -11.808 1.00 25.06 129 SER A N 1
ATOM 730 C CA . SER A 1 94 ? 4.033 7.709 -12.346 1.00 25.15 129 SER A CA 1
ATOM 731 C C . SER A 1 94 ? 4.522 6.272 -12.463 1.00 24.03 129 SER A C 1
ATOM 732 O O . SER A 1 94 ? 3.766 5.337 -12.208 1.00 23.85 129 SER A O 1
ATOM 735 N N . ASN A 1 95 ? 5.779 6.089 -12.849 1.00 23.11 130 ASN A N 1
ATOM 736 C CA . ASN A 1 95 ? 6.318 4.742 -12.979 1.00 22.71 130 ASN A CA 1
ATOM 737 C C . ASN A 1 95 ? 6.331 4.053 -11.621 1.00 20.77 130 ASN A C 1
ATOM 738 O O . ASN A 1 95 ? 6.116 2.849 -11.520 1.00 20.75 130 ASN A O 1
ATOM 743 N N . THR A 1 96 ? 6.591 4.828 -10.578 1.00 18.62 131 THR A N 1
ATOM 744 C CA . THR A 1 96 ? 6.627 4.281 -9.229 1.00 17.46 131 THR A CA 1
ATOM 745 C C . THR A 1 96 ? 5.244 3.782 -8.833 1.00 17.26 131 THR A C 1
ATOM 746 O O . THR A 1 96 ? 5.105 2.696 -8.263 1.00 15.73 131 THR A O 1
ATOM 750 N N . ILE A 1 97 ? 4.223 4.562 -9.157 1.00 16.16 132 ILE A N 1
ATOM 751 C CA . ILE A 1 97 ? 2.860 4.162 -8.826 1.00 17.23 132 ILE A CA 1
ATOM 752 C C . ILE A 1 97 ? 2.450 2.936 -9.619 1.00 17.05 132 ILE A C 1
ATOM 753 O O . ILE A 1 97 ? 1.815 2.030 -9.074 1.00 16.84 132 ILE A O 1
ATOM 758 N N . ASN A 1 98 ? 2.834 2.886 -10.869 1.00 16.78 133 ASN A N 1
ATOM 759 C CA . ASN A 1 98 ? 2.477 1.734 -11.682 1.00 18.13 133 ASN A CA 1
ATOM 760 C C . ASN A 1 98 ? 3.185 0.484 -11.161 1.00 17.06 133 ASN A C 1
ATOM 761 O O . ASN A 1 98 ? 2.616 -0.606 -11.166 1.00 16.10 133 ASN A O 1
ATOM 766 N N . THR A 1 99 ? 4.421 0.652 -10.696 1.00 15.31 134 THR A N 1
ATOM 767 C CA . THR A 1 99 ? 5.184 -0.465 -10.151 1.00 15.81 134 THR A CA 1
ATOM 768 C C . THR A 1 99 ? 4.460 -1.060 -8.941 1.00 14.81 134 THR A C 1
ATOM 769 O O . THR A 1 99 ? 4.346 -2.274 -8.808 1.00 14.66 134 THR A O 1
ATOM 773 N N . MET A 1 100 ? 3.967 -0.187 -8.047 1.00 13.62 135 MET A N 1
ATOM 774 C CA . MET A 1 100 ? 3.248 -0.647 -6.862 1.00 13.07 135 MET A CA 1
ATOM 775 C C . MET A 1 100 ? 1.957 -1.341 -7.263 1.00 13.26 135 MET A C 1
ATOM 776 O O . MET A 1 100 ? 1.641 -2.427 -6.782 1.00 13.12 135 MET A O 1
ATOM 781 N N . ARG A 1 101 ? 1.212 -0.696 -8.149 1.00 13.50 136 ARG A N 1
ATOM 782 C CA . ARG A 1 101 ? -0.061 -1.226 -8.604 1.00 15.49 136 ARG A CA 1
ATOM 783 C C . ARG A 1 101 ? 0.064 -2.629 -9.194 1.00 15.18 136 ARG A C 1
ATOM 784 O O . ARG A 1 101 ? -0.696 -3.533 -8.832 1.00 15.66 136 ARG A O 1
ATOM 792 N N . LYS A 1 102 ? 1.028 -2.822 -10.089 1.00 15.38 137 LYS A N 1
ATOM 793 C CA . LYS A 1 102 ? 1.197 -4.131 -10.711 1.00 16.24 137 LYS A CA 1
ATOM 794 C C . LYS A 1 102 ? 1.613 -5.218 -9.734 1.00 15.88 137 LYS A C 1
ATOM 795 O O . LYS A 1 102 ? 1.127 -6.344 -9.817 1.00 16.20 137 LYS A O 1
ATOM 801 N N . ALA A 1 103 ? 2.488 -4.877 -8.794 1.00 15.45 138 ALA A N 1
ATOM 802 C CA . ALA A 1 103 ? 2.950 -5.848 -7.808 1.00 15.00 138 ALA A CA 1
ATOM 803 C C . ALA A 1 103 ? 1.800 -6.290 -6.915 1.00 14.72 138 ALA A C 1
ATOM 804 O O . ALA A 1 103 ? 1.600 -7.482 -6.684 1.00 14.63 138 ALA A O 1
ATOM 806 N N . ILE A 1 104 ? 1.048 -5.321 -6.403 1.00 14.59 139 ILE A N 1
ATOM 807 C CA . ILE A 1 104 ? -0.082 -5.632 -5.541 1.00 15.10 139 ILE A CA 1
ATOM 808 C C . ILE A 1 104 ? -1.104 -6.497 -6.280 1.00 15.86 139 ILE A C 1
ATOM 809 O O . ILE A 1 104 ? -1.654 -7.438 -5.711 1.00 15.44 139 ILE A O 1
ATOM 814 N N . ASP A 1 105 ? -1.349 -6.178 -7.544 1.00 16.33 140 ASP A N 1
ATOM 815 C CA . ASP A 1 105 ? -2.301 -6.932 -8.354 1.00 17.79 140 ASP A CA 1
ATOM 816 C C . ASP A 1 105 ? -1.886 -8.385 -8.569 1.00 18.62 140 ASP A C 1
ATOM 817 O O . ASP A 1 105 ? -2.740 -9.265 -8.695 1.00 18.81 140 ASP A O 1
ATOM 822 N N . ARG A 1 106 ? -0.577 -8.625 -8.610 1.00 18.39 141 ARG A N 1
ATOM 823 C CA . ARG A 1 106 ? -0.024 -9.960 -8.849 1.00 19.32 141 ARG A CA 1
ATOM 824 C C . ARG A 1 106 ? 0.411 -10.697 -7.585 1.00 17.68 141 ARG A C 1
ATOM 825 O O . ARG A 1 106 ? 0.939 -11.811 -7.667 1.00 17.97 141 ARG A O 1
ATOM 833 N N . ASN A 1 107 ? 0.192 -10.086 -6.426 1.00 15.77 142 ASN A N 1
ATOM 834 C CA . ASN A 1 107 ? 0.615 -10.680 -5.163 1.00 15.04 142 ASN A CA 1
ATOM 835 C C . ASN A 1 107 ? 2.128 -10.886 -5.184 1.00 14.87 142 ASN A C 1
ATOM 836 O O . ASN A 1 107 ? 2.636 -11.901 -4.700 1.00 14.54 142 ASN A O 1
ATOM 841 N N . ALA A 1 108 ? 2.836 -9.921 -5.762 1.00 13.82 143 ALA A N 1
ATOM 842 C CA . ALA A 1 108 ? 4.292 -9.966 -5.833 1.00 13.73 143 ALA A CA 1
ATOM 843 C C . ALA A 1 108 ? 4.841 -8.966 -4.826 1.00 14.04 143 ALA A C 1
ATOM 844 O O . ALA A 1 108 ? 4.280 -7.884 -4.662 1.00 14.23 143 ALA A O 1
ATOM 846 N N . GLU A 1 109 ? 5.926 -9.333 -4.147 1.00 13.54 144 GLU A N 1
ATOM 847 C CA . GLU A 1 109 ? 6.561 -8.452 -3.170 1.00 14.41 144 GLU A CA 1
ATOM 848 C C . GLU A 1 109 ? 7.168 -7.271 -3.908 1.00 14.59 144 GLU A C 1
ATOM 849 O O . GLU A 1 109 ? 7.652 -7.412 -5.029 1.00 16.20 144 GLU A O 1
ATOM 855 N N . VAL A 1 110 ? 7.148 -6.104 -3.283 1.00 13.87 145 VAL A N 1
ATOM 856 C CA . VAL A 1 110 ? 7.712 -4.927 -3.924 1.00 14.20 145 VAL A CA 1
ATOM 857 C C . VAL A 1 110 ? 8.267 -3.955 -2.892 1.00 13.51 145 VAL A C 1
ATOM 858 O O . VAL A 1 110 ? 7.798 -3.891 -1.756 1.00 11.89 145 VAL A O 1
ATOM 862 N N . GLN A 1 111 ? 9.281 -3.200 -3.300 1.00 13.41 146 GLN A N 1
ATOM 863 C CA . GLN A 1 111 ? 9.911 -2.236 -2.425 1.00 13.66 146 GLN A CA 1
ATOM 864 C C . GLN A 1 111 ? 10.185 -1.011 -3.283 1.00 13.60 146 GLN A C 1
ATOM 865 O O . GLN A 1 111 ? 10.781 -1.121 -4.353 1.00 14.40 146 GLN A O 1
ATOM 871 N N . VAL A 1 112 ? 9.728 0.149 -2.827 1.00 12.96 147 VAL A N 1
ATOM 872 C CA . VAL A 1 112 ? 9.924 1.381 -3.583 1.00 13.58 147 VAL A CA 1
ATOM 873 C C . VAL A 1 112 ? 10.101 2.588 -2.682 1.00 13.28 147 VAL A C 1
ATOM 874 O O . VAL A 1 112 ? 9.878 2.519 -1.480 1.00 11.92 147 VAL A O 1
ATOM 878 N N . GLU A 1 113 ? 10.563 3.687 -3.273 1.00 13.81 148 GLU A N 1
ATOM 879 C CA . GLU A 1 113 ? 10.681 4.940 -2.554 1.00 14.60 148 GLU A CA 1
ATOM 880 C C . GLU A 1 113 ? 9.606 5.792 -3.214 1.00 14.20 148 GLU A C 1
ATOM 881 O O . GLU A 1 113 ? 9.579 5.925 -4.438 1.00 15.13 148 GLU A O 1
ATOM 887 N N . VAL A 1 114 ? 8.707 6.345 -2.414 1.00 13.94 149 VAL A N 1
ATOM 888 C CA . VAL A 1 114 ? 7.635 7.155 -2.965 1.00 13.85 149 VAL A CA 1
ATOM 889 C C . VAL A 1 114 ? 7.461 8.439 -2.177 1.00 13.09 149 VAL A C 1
ATOM 890 O O . VAL A 1 114 ? 7.557 8.451 -0.952 1.00 13.26 149 VAL A O 1
ATOM 894 N N . VAL A 1 115 ? 7.228 9.534 -2.889 1.00 12.47 150 VAL A N 1
ATOM 895 C CA . VAL A 1 115 ? 7.022 10.804 -2.223 1.00 13.48 150 VAL A CA 1
ATOM 896 C C . VAL A 1 115 ? 5.650 10.776 -1.564 1.00 13.13 150 VAL A C 1
ATOM 897 O O . VAL A 1 115 ? 4.655 10.461 -2.211 1.00 13.09 150 VAL A O 1
ATOM 901 N N . ASN A 1 116 ? 5.619 11.083 -0.270 1.00 12.69 151 ASN A N 1
ATOM 902 C CA . ASN A 1 116 ? 4.386 11.115 0.511 1.00 12.45 151 ASN A CA 1
ATOM 903 C C . ASN A 1 116 ? 4.317 12.410 1.310 1.00 12.71 151 ASN A C 1
ATOM 904 O O . ASN A 1 116 ? 5.294 13.163 1.407 1.00 12.68 151 ASN A O 1
ATOM 909 N N . PHE A 1 117 ? 3.156 12.674 1.890 1.00 12.66 152 PHE A N 1
ATOM 910 C CA . PHE A 1 117 ? 2.963 13.888 2.670 1.00 13.46 152 PHE A CA 1
ATOM 911 C C . PHE A 1 117 ? 2.248 13.591 3.982 1.00 14.51 152 PHE A C 1
ATOM 912 O O . PHE A 1 117 ? 1.280 12.834 4.007 1.00 13.30 152 PHE A O 1
ATOM 920 N N . LYS A 1 118 ? 2.741 14.188 5.053 1.00 14.80 153 LYS A N 1
ATOM 921 C CA . LYS A 1 118 ? 2.144 14.006 6.360 1.00 16.23 153 LYS A CA 1
ATOM 922 C C . LYS A 1 118 ? 0.884 14.868 6.382 1.00 16.54 153 LYS A C 1
ATOM 923 O O . LYS A 1 118 ? 0.657 15.681 5.485 1.00 16.79 153 LYS A O 1
ATOM 929 N N . LYS A 1 119 ? 0.036 14.683 7.421 1.00 17.83 154 LYS A N 1
ATOM 930 C CA . LYS A 1 119 ? -1.209 15.427 7.542 1.00 19.43 154 LYS A CA 1
ATOM 931 C C . LYS A 1 119 ? -1.023 16.941 7.459 1.00 20.04 154 LYS A C 1
ATOM 932 O O . LYS A 1 119 ? -1.852 17.645 6.875 1.00 20.30 154 LYS A O 1
ATOM 938 N N . ASN A 1 120 ? 0.052 17.436 8.059 1.00 20.08 155 ASN A N 1
ATOM 939 C CA . ASN A 1 120 ? 0.329 18.867 8.050 1.00 21.33 155 ASN A CA 1
ATOM 940 C C . ASN A 1 120 ? 0.946 19.328 6.733 1.00 21.03 155 ASN A C 1
ATOM 941 O O . ASN A 1 120 ? 1.358 20.483 6.605 1.00 22.28 155 ASN A O 1
ATOM 946 N N . GLY A 1 121 ? 1.018 18.423 5.762 1.00 21.12 156 GLY A N 1
ATOM 947 C CA . GLY A 1 121 ? 1.568 18.767 4.460 1.00 20.48 156 GLY A CA 1
ATOM 948 C C . GLY A 1 121 ? 3.068 18.607 4.283 1.00 19.99 156 GLY A C 1
ATOM 949 O O . GLY A 1 121 ? 3.594 18.897 3.205 1.00 20.86 156 GLY A O 1
ATOM 950 N N . GLN A 1 122 ? 3.766 18.144 5.314 1.00 19.92 157 GLN A N 1
ATOM 951 C CA . GLN A 1 122 ? 5.211 17.972 5.208 1.00 19.24 157 GLN A CA 1
ATOM 952 C C . GLN A 1 122 ? 5.581 16.847 4.248 1.00 18.91 157 GLN A C 1
ATOM 953 O O . GLN A 1 122 ? 5.173 15.700 4.425 1.00 18.11 157 GLN A O 1
ATOM 959 N N . ARG A 1 123 ? 6.373 17.187 3.241 1.00 17.58 158 ARG A N 1
ATOM 960 C CA . ARG A 1 123 ? 6.818 16.225 2.241 1.00 17.43 158 ARG A CA 1
ATOM 961 C C . ARG A 1 123 ? 7.940 15.340 2.772 1.00 17.21 158 ARG A C 1
ATOM 962 O O . ARG A 1 123 ? 8.847 15.809 3.462 1.00 17.72 158 ARG A O 1
ATOM 970 N N . PHE A 1 124 ? 7.868 14.054 2.454 1.00 16.53 159 PHE A N 1
ATOM 971 C CA . PHE A 1 124 ? 8.911 13.124 2.853 1.00 15.35 159 PHE A CA 1
ATOM 972 C C . PHE A 1 124 ? 8.998 11.976 1.864 1.00 15.40 159 PHE A C 1
ATOM 973 O O . PHE A 1 124 ? 8.071 11.739 1.085 1.00 15.00 159 PHE A O 1
ATOM 981 N N . VAL A 1 125 ? 10.138 11.294 1.863 1.00 14.94 160 VAL A N 1
ATOM 982 C CA . VAL A 1 125 ? 10.329 10.150 0.988 1.00 14.24 160 VAL A CA 1
ATOM 983 C C . VAL A 1 125 ? 10.067 8.927 1.852 1.00 13.16 160 VAL A C 1
ATOM 984 O O . VAL A 1 125 ? 10.727 8.711 2.868 1.00 13.44 160 VAL A O 1
ATOM 988 N N . ASN A 1 126 ? 9.081 8.139 1.443 1.00 11.93 161 ASN A N 1
ATOM 989 C CA . ASN A 1 126 ? 8.680 6.944 2.168 1.00 11.93 161 ASN A CA 1
ATOM 990 C C . ASN A 1 126 ? 9.283 5.711 1.508 1.00 10.08 161 ASN A C 1
ATOM 991 O O . ASN A 1 126 ? 9.033 5.446 0.335 1.00 9.82 161 ASN A O 1
ATOM 996 N N . PHE A 1 127 ? 10.108 4.978 2.254 1.00 10.43 162 PHE A N 1
ATOM 997 C CA . PHE A 1 127 ? 10.698 3.740 1.754 1.00 11.78 162 PHE A CA 1
ATOM 998 C C . PHE A 1 127 ? 9.654 2.687 2.134 1.00 10.84 162 PHE A C 1
ATOM 999 O O . PHE A 1 127 ? 9.526 2.310 3.300 1.00 11.74 162 PHE A O 1
ATOM 1007 N N . LEU A 1 128 ? 8.922 2.223 1.132 1.00 9.97 163 LEU A N 1
ATOM 1008 C CA . LEU A 1 128 ? 7.830 1.279 1.320 1.00 10.58 163 LEU A CA 1
ATOM 1009 C C . LEU A 1 128 ? 8.075 -0.152 0.854 1.00 10.66 163 LEU A C 1
ATOM 1010 O O . LEU A 1 128 ? 8.593 -0.374 -0.228 1.00 10.62 163 LEU A O 1
ATOM 1015 N N . THR A 1 129 ? 7.680 -1.120 1.684 1.00 9.37 164 THR A N 1
ATOM 1016 C CA . THR A 1 129 ? 7.795 -2.527 1.336 1.00 9.28 164 THR A CA 1
ATOM 1017 C C . THR A 1 129 ? 6.414 -3.148 1.530 1.00 10.31 164 THR A C 1
ATOM 1018 O O . THR A 1 129 ? 5.809 -2.963 2.577 1.00 10.27 164 THR A O 1
ATOM 1022 N N . MET A 1 130 ? 5.909 -3.854 0.525 1.00 8.50 165 MET A N 1
ATOM 1023 C CA . MET A 1 130 ? 4.595 -4.504 0.637 1.00 9.75 165 MET A CA 1
ATOM 1024 C C . MET A 1 130 ? 4.752 -5.992 0.384 1.00 10.03 165 MET A C 1
ATOM 1025 O O . MET A 1 130 ? 5.327 -6.404 -0.628 1.00 9.71 165 MET A O 1
ATOM 1030 N N . ILE A 1 131 ? 4.237 -6.797 1.311 1.00 8.95 166 ILE A N 1
ATOM 1031 C CA . ILE A 1 131 ? 4.340 -8.248 1.225 1.00 9.14 166 ILE A CA 1
ATOM 1032 C C . ILE A 1 131 ? 2.956 -8.872 1.342 1.00 8.66 166 ILE A C 1
ATOM 1033 O O . ILE A 1 131 ? 2.248 -8.599 2.310 1.00 9.68 166 ILE A O 1
ATOM 1038 N N . PRO A 1 132 ? 2.544 -9.697 0.357 1.00 8.91 167 PRO A N 1
ATOM 1039 C CA . PRO A 1 132 ? 1.217 -10.311 0.463 1.00 8.82 167 PRO A CA 1
ATOM 1040 C C . PRO A 1 132 ? 1.184 -11.294 1.621 1.00 8.78 167 PRO A C 1
ATOM 1041 O O . PRO A 1 132 ? 2.181 -11.952 1.916 1.00 8.58 167 PRO A O 1
ATOM 1045 N N . VAL A 1 133 ? 0.013 -11.401 2.242 1.00 8.21 168 VAL A N 1
ATOM 1046 C CA . VAL A 1 133 ? -0.201 -12.248 3.404 1.00 9.74 168 VAL A CA 1
ATOM 1047 C C . VAL A 1 133 ? -1.358 -13.242 3.238 1.00 10.24 168 VAL A C 1
ATOM 1048 O O . VAL A 1 133 ? -2.435 -12.886 2.751 1.00 10.40 168 VAL A O 1
ATOM 1052 N N . ARG A 1 134 ? -1.124 -14.489 3.638 1.00 10.71 169 ARG A N 1
ATOM 1053 C CA . ARG A 1 134 ? -2.152 -15.526 3.557 1.00 11.84 169 ARG A CA 1
ATOM 1054 C C . ARG A 1 134 ? -2.945 -15.561 4.856 1.00 11.68 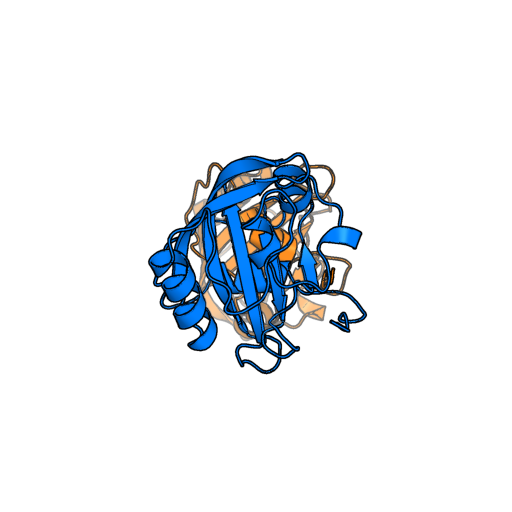169 ARG A C 1
ATOM 1055 O O . ARG A 1 134 ? -2.366 -15.450 5.936 1.00 11.33 169 ARG A O 1
ATOM 1063 N N . ASP A 1 135 ? -4.265 -15.708 4.773 1.00 12.86 170 ASP A N 1
ATOM 1064 C CA . ASP A 1 135 ? -5.052 -15.806 6.000 1.00 14.69 170 ASP A CA 1
ATOM 1065 C C . ASP A 1 135 ? -5.251 -17.288 6.332 1.00 15.73 170 ASP A C 1
ATOM 1066 O O . ASP A 1 135 ? -4.501 -18.132 5.848 1.00 14.66 170 ASP A O 1
ATOM 1071 N N . GLU A 1 136 ? -6.256 -17.614 7.140 1.00 17.89 171 GLU A N 1
ATOM 1072 C CA . GLU A 1 136 ? -6.481 -19.008 7.528 1.00 19.81 171 GLU A CA 1
ATOM 1073 C C . GLU A 1 136 ? -6.848 -19.937 6.375 1.00 19.38 171 GLU A C 1
ATOM 1074 O O . GLU A 1 136 ? -6.72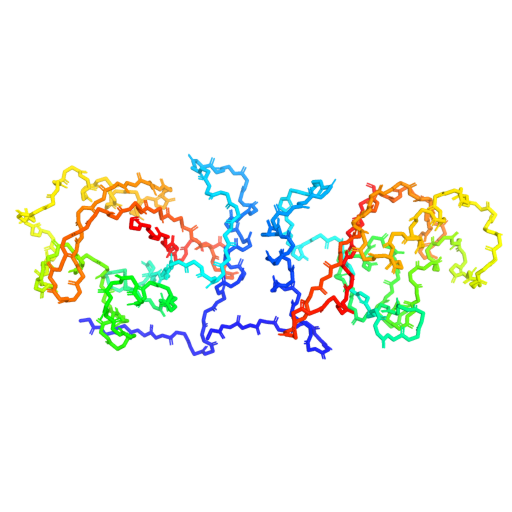4 -21.157 6.494 1.00 19.86 171 GLU A O 1
ATOM 1080 N N . THR A 1 137 ? -7.295 -19.372 5.258 1.00 17.87 172 THR A N 1
ATOM 1081 C CA . THR A 1 137 ? -7.657 -20.200 4.115 1.00 17.60 172 THR A CA 1
ATOM 1082 C C . THR A 1 137 ? -6.406 -20.666 3.379 1.00 16.78 172 THR A C 1
ATOM 1083 O O . THR A 1 137 ? -6.465 -21.595 2.578 1.00 17.42 172 THR A O 1
ATOM 1087 N N . GLY A 1 138 ? -5.277 -20.023 3.659 1.00 16.19 173 GLY A N 1
ATOM 1088 C CA . GLY A 1 138 ? -4.037 -20.386 2.994 1.00 15.90 173 GLY A CA 1
ATOM 1089 C C . GLY A 1 138 ? -3.832 -19.611 1.705 1.00 16.45 173 GLY A C 1
ATOM 1090 O O . GLY A 1 138 ? -2.809 -19.752 1.034 1.00 17.16 173 GLY A O 1
ATOM 1091 N N . GLU A 1 139 ? -4.807 -18.789 1.337 1.00 15.44 174 GLU A N 1
ATOM 1092 C CA . GLU A 1 139 ? -4.676 -17.992 0.125 1.00 16.24 174 GLU A CA 1
ATOM 1093 C C . GLU A 1 139 ? -4.375 -16.538 0.481 1.00 14.36 174 GLU A C 1
ATOM 1094 O O . GLU A 1 139 ? -4.660 -16.096 1.590 1.00 15.63 174 GLU A O 1
ATOM 1100 N N . TYR A 1 140 ? -3.781 -15.797 -0.449 1.00 14.83 175 TYR A N 1
ATOM 1101 C CA . TYR A 1 140 ? -3.462 -14.395 -0.187 1.00 13.89 175 TYR A CA 1
ATOM 1102 C C . TYR A 1 140 ? -4.738 -13.585 -0.005 1.00 13.89 175 TYR A C 1
ATOM 1103 O O . TYR A 1 140 ? -5.594 -13.549 -0.895 1.00 15.49 175 TYR A O 1
ATOM 1112 N N . ARG A 1 141 ? -4.861 -12.933 1.150 1.00 11.64 176 ARG A N 1
ATOM 1113 C CA . ARG A 1 141 ? -6.051 -12.142 1.475 1.00 11.66 176 ARG A CA 1
ATOM 1114 C C . ARG A 1 141 ? -5.702 -10.694 1.823 1.00 11.52 176 ARG A C 1
ATOM 1115 O O . ARG A 1 141 ? -6.457 -9.763 1.525 1.00 10.97 176 ARG A O 1
ATOM 1123 N N . TYR A 1 142 ? -4.544 -10.508 2.444 1.00 10.08 177 TYR A N 1
ATOM 1124 C CA . TYR A 1 142 ? -4.123 -9.173 2.845 1.00 7.67 177 TYR A CA 1
ATOM 1125 C C . TYR A 1 142 ? -2.758 -8.823 2.296 1.00 8.33 177 TYR A C 1
ATOM 1126 O O . TYR A 1 142 ? -2.067 -9.653 1.724 1.00 7.85 177 TYR A O 1
ATOM 1135 N N . SER A 1 143 ? -2.380 -7.571 2.489 1.00 8.64 178 SER A N 1
ATOM 1136 C CA . SER A 1 143 ? -1.055 -7.115 2.101 1.00 8.36 178 SER A CA 1
ATOM 1137 C C . SER A 1 143 ? -0.560 -6.335 3.304 1.00 8.74 178 SER A C 1
ATOM 1138 O O . SER A 1 143 ? -1.296 -5.501 3.846 1.00 7.82 178 SER A O 1
ATOM 1141 N N . MET A 1 144 ? 0.663 -6.619 3.750 1.00 8.40 179 MET A N 1
ATOM 1142 C CA . MET A 1 144 ? 1.224 -5.887 4.876 1.00 8.52 179 MET A CA 1
ATOM 1143 C C . MET A 1 144 ? 2.254 -4.912 4.327 1.00 8.20 179 MET A C 1
ATOM 1144 O O . MET A 1 144 ? 3.148 -5.298 3.561 1.00 7.56 179 MET A O 1
ATOM 1149 N N . GLY A 1 145 ? 2.097 -3.648 4.695 1.00 6.41 180 GLY A N 1
ATOM 1150 C CA . GLY A 1 145 ? 3.023 -2.626 4.247 1.00 7.79 180 GLY A CA 1
ATOM 1151 C C . GLY A 1 145 ? 3.862 -2.106 5.393 1.00 9.03 180 GLY A C 1
ATOM 1152 O O . GLY A 1 145 ? 3.383 -1.951 6.508 1.00 8.68 180 GLY A O 1
ATOM 1153 N N . PHE A 1 146 ? 5.134 -1.844 5.100 1.00 7.41 181 PHE A N 1
ATOM 1154 C CA . PHE A 1 146 ? 6.090 -1.327 6.066 1.00 7.88 181 PHE A CA 1
ATOM 1155 C C . PHE A 1 146 ? 6.550 0.020 5.527 1.00 8.30 181 PHE A C 1
ATOM 1156 O O . PHE A 1 146 ? 6.924 0.115 4.359 1.00 11.88 181 PHE A O 1
ATOM 1164 N N . GLN A 1 147 ? 6.490 1.053 6.359 1.00 9.70 182 GLN A N 1
ATOM 1165 C CA . GLN A 1 147 ? 6.897 2.398 5.944 1.00 10.25 182 GLN A CA 1
ATOM 1166 C C . GLN A 1 147 ? 8.126 2.870 6.694 1.00 12.57 182 GLN A C 1
ATOM 1167 O O . GLN A 1 147 ? 8.345 2.510 7.846 1.00 12.57 182 GLN A O 1
ATOM 1173 N N . CYS A 1 148 ? 8.912 3.712 6.037 1.00 13.65 183 CYS A N 1
ATOM 1174 C CA . CYS A 1 148 ? 10.133 4.236 6.626 1.00 17.01 183 CYS A CA 1
ATOM 1175 C C . CYS A 1 148 ? 10.380 5.627 6.079 1.00 16.54 183 CYS A C 1
ATOM 1176 O O . CYS A 1 148 ? 10.465 5.820 4.868 1.00 15.88 183 CYS A O 1
ATOM 1179 N N . GLU A 1 149 ? 10.480 6.596 6.977 1.00 17.24 184 GLU A N 1
ATOM 1180 C CA . GLU A 1 149 ? 10.729 7.963 6.564 1.00 19.67 184 GLU A CA 1
ATOM 1181 C C . GLU A 1 149 ? 12.217 8.084 6.249 1.00 20.17 184 GLU A C 1
ATOM 1182 O O . GLU A 1 149 ? 13.039 7.776 7.143 1.00 21.13 184 GLU A O 1
ATOM 1189 N N . MET B 1 1 ? -6.888 -5.794 17.764 1.00 45.59 36 MET B N 1
ATOM 1190 C CA . MET B 1 1 ? -5.945 -6.709 17.119 1.00 45.38 36 MET B CA 1
ATOM 1191 C C . MET B 1 1 ? -6.134 -8.081 17.752 1.00 44.55 36 MET B C 1
ATOM 1192 O O . MET B 1 1 ? -6.488 -8.173 18.926 1.00 44.11 36 MET B O 1
ATOM 1197 N N . HIS B 1 2 ? -5.899 -9.148 16.995 1.00 43.87 37 HIS B N 1
ATOM 1198 C CA . HIS B 1 2 ? -6.100 -10.481 17.552 1.00 43.78 37 HIS B CA 1
ATOM 1199 C C . HIS B 1 2 ? -4.850 -11.163 18.100 1.00 44.13 37 HIS B C 1
ATOM 1200 O O . HIS B 1 2 ? -4.027 -11.693 17.352 1.00 43.92 37 HIS B O 1
ATOM 1207 N N . THR B 1 3 ? -4.719 -11.127 19.423 1.00 44.82 38 THR B N 1
ATOM 1208 C CA . THR B 1 3 ? -3.609 -11.768 20.114 1.00 44.98 38 THR B CA 1
ATOM 1209 C C . THR B 1 3 ? -4.110 -13.152 20.493 1.00 45.48 38 THR B C 1
ATOM 1210 O O . THR B 1 3 ? -4.974 -13.284 21.361 1.00 45.53 38 THR B O 1
ATOM 1214 N N . LEU B 1 4 ? -3.594 -14.188 19.843 1.00 45.70 39 LEU B N 1
ATOM 1215 C CA . LEU B 1 4 ? -4.028 -15.528 20.190 1.00 45.85 39 LEU B CA 1
ATOM 1216 C C . LEU B 1 4 ? -3.204 -15.940 21.391 1.00 45.89 39 LEU B C 1
ATOM 1217 O O . LEU B 1 4 ? -1.985 -15.953 21.332 1.00 46.14 39 LEU B O 1
ATOM 1222 N N . TYR B 1 5 ? -3.867 -16.247 22.493 1.00 45.56 40 TYR B N 1
ATOM 1223 C CA . TYR B 1 5 ? -3.155 -16.684 23.678 1.00 45.34 40 TYR B CA 1
ATOM 1224 C C . TYR B 1 5 ? -3.235 -18.200 23.709 1.00 44.90 40 TYR B C 1
ATOM 1225 O O . TYR B 1 5 ? -4.294 -18.769 23.462 1.00 44.62 40 TYR B O 1
ATOM 1234 N N . ALA B 1 6 ? -2.114 -18.855 23.995 1.00 44.54 41 ALA B N 1
ATOM 1235 C CA . ALA B 1 6 ? -2.082 -20.317 24.015 1.00 44.15 41 ALA B CA 1
ATOM 1236 C C . ALA B 1 6 ? -2.272 -20.922 25.408 1.00 43.78 41 ALA B C 1
ATOM 1237 O O . ALA B 1 6 ? -1.353 -20.908 26.229 1.00 44.22 41 ALA B O 1
ATOM 1239 N N . PRO B 1 7 ? -3.468 -21.490 25.667 1.00 43.20 42 PRO B N 1
ATOM 1240 C CA . PRO B 1 7 ? -4.083 -22.163 26.817 1.00 42.32 42 PRO B CA 1
ATOM 1241 C C . PRO B 1 7 ? -3.734 -21.905 28.293 1.00 41.50 42 PRO B C 1
ATOM 1242 O O . PRO B 1 7 ? -4.129 -22.681 29.155 1.00 42.17 42 PRO B O 1
ATOM 1246 N N . GLY B 1 8 ? -3.028 -20.830 28.605 1.00 40.62 43 GLY B N 1
ATOM 1247 C CA . GLY B 1 8 ? -2.716 -20.540 29.995 1.00 38.69 43 GLY B CA 1
ATOM 1248 C C . GLY B 1 8 ? -2.758 -19.034 30.163 1.00 37.25 43 GLY B C 1
ATOM 1249 O O . GLY B 1 8 ? -2.831 -18.482 31.260 1.00 37.53 43 GLY B O 1
ATOM 1250 N N . GLY B 1 9 ? -2.738 -18.402 29.005 1.00 35.66 44 GLY B N 1
ATOM 1251 C CA . GLY B 1 9 ? -2.695 -16.982 28.875 1.00 32.91 44 GLY B CA 1
ATOM 1252 C C . GLY B 1 9 ? -1.340 -16.678 28.304 1.00 30.53 44 GLY B C 1
ATOM 1253 O O . GLY B 1 9 ? -0.840 -15.587 28.477 1.00 30.82 44 GLY B O 1
ATOM 1254 N N . TYR B 1 10 ? -0.698 -17.635 27.625 1.00 27.93 45 TYR B N 1
ATOM 1255 C CA . TYR B 1 10 ? 0.627 -17.313 27.065 1.00 24.85 45 TYR B CA 1
ATOM 1256 C C . TYR B 1 10 ? 0.690 -16.840 25.629 1.00 22.83 45 TYR B C 1
ATOM 1257 O O . TYR B 1 10 ? 0.191 -17.465 24.694 1.00 22.44 45 TYR B O 1
ATOM 1266 N N . ASP B 1 11 ? 1.360 -15.702 25.505 1.00 22.21 46 ASP B N 1
ATOM 1267 C CA . ASP B 1 11 ? 1.554 -15.002 24.251 1.00 20.90 46 ASP B CA 1
ATOM 1268 C C . ASP B 1 11 ? 2.721 -15.612 23.483 1.00 19.41 46 ASP B C 1
ATOM 1269 O O . ASP B 1 11 ? 3.758 -14.976 23.314 1.00 20.22 46 ASP B O 1
ATOM 1274 N N . ILE B 1 12 ? 2.544 -16.848 23.024 1.00 18.16 47 ILE B N 1
ATOM 1275 C CA . ILE B 1 12 ? 3.592 -17.556 22.293 1.00 15.73 47 ILE B CA 1
ATOM 1276 C C . ILE B 1 12 ? 4.040 -16.842 21.009 1.00 15.69 47 ILE B C 1
ATOM 1277 O O . ILE B 1 12 ? 5.241 -16.754 20.734 1.00 14.30 47 ILE B O 1
ATOM 1282 N N . MET B 1 13 ? 3.094 -16.330 20.226 1.00 14.58 48 MET B N 1
ATOM 1283 C CA . MET B 1 13 ? 3.465 -15.629 18.995 1.00 14.75 48 MET B CA 1
ATOM 1284 C C . MET B 1 13 ? 4.247 -14.365 19.332 1.00 14.67 48 MET B C 1
ATOM 1285 O O . MET B 1 13 ? 5.251 -14.046 18.687 1.00 13.87 48 MET B O 1
ATOM 1290 N N . GLY B 1 14 ? 3.783 -13.641 20.345 1.00 13.81 49 GLY B N 1
ATOM 1291 C CA . GLY B 1 14 ? 4.476 -12.436 20.751 1.00 14.72 49 GLY B CA 1
ATOM 1292 C C . GLY B 1 14 ? 5.902 -12.755 21.152 1.00 14.34 49 GLY B C 1
ATOM 1293 O O . GLY B 1 14 ? 6.827 -12.001 20.846 1.00 14.45 49 GLY B O 1
ATOM 1294 N N . TYR B 1 15 ? 6.086 -13.883 21.837 1.00 13.93 50 TYR B N 1
ATOM 1295 C CA . TYR B 1 15 ? 7.412 -14.280 22.277 1.00 14.44 50 TYR B CA 1
ATOM 1296 C C . TYR B 1 15 ? 8.306 -14.709 21.122 1.00 13.18 50 TYR B C 1
ATOM 1297 O O . TYR B 1 15 ? 9.510 -14.458 21.151 1.00 12.88 50 TYR B O 1
ATOM 1306 N N . LEU B 1 16 ? 7.728 -15.346 20.106 1.00 12.24 51 LEU B N 1
ATOM 1307 C CA . LEU B 1 16 ? 8.506 -15.772 18.946 1.00 11.78 51 LEU B CA 1
ATOM 1308 C C . LEU B 1 16 ? 9.015 -14.524 18.231 1.00 11.98 51 LEU B C 1
ATOM 1309 O O . LEU B 1 16 ? 10.171 -14.465 17.815 1.00 12.08 51 LEU B O 1
ATOM 1314 N N . ILE B 1 17 ? 8.142 -13.527 18.101 1.00 11.82 52 ILE B N 1
ATOM 1315 C CA . ILE B 1 17 ? 8.504 -12.267 17.459 1.00 12.47 52 ILE B CA 1
ATOM 1316 C C . ILE B 1 17 ? 9.598 -11.583 18.272 1.00 12.52 52 ILE B C 1
ATOM 1317 O O . ILE B 1 17 ? 10.565 -11.062 17.707 1.00 12.94 52 ILE B O 1
ATOM 1322 N N . GLN B 1 18 ? 9.461 -11.604 19.597 1.00 13.49 53 GLN B N 1
ATOM 1323 C CA . GLN B 1 18 ? 10.457 -10.992 20.473 1.00 14.59 53 GLN B CA 1
ATOM 1324 C C . GLN B 1 18 ? 11.813 -11.645 20.232 1.00 14.59 53 GLN B C 1
ATOM 1325 O O . GLN B 1 18 ? 12.831 -10.961 20.100 1.00 14.39 53 GLN B O 1
ATOM 1331 N N . ILE B 1 19 ? 11.822 -12.974 20.177 1.00 14.30 54 ILE B N 1
ATOM 1332 C CA . ILE B 1 19 ? 13.055 -13.721 19.957 1.00 15.54 54 ILE B CA 1
ATOM 1333 C C . ILE B 1 19 ? 13.692 -13.401 18.608 1.00 15.82 54 ILE B C 1
ATOM 1334 O O . ILE B 1 19 ? 14.898 -13.181 18.526 1.00 16.86 54 ILE B O 1
ATOM 1339 N N . MET B 1 20 ? 12.891 -13.361 17.548 1.00 15.95 55 MET B N 1
ATOM 1340 C CA . MET B 1 20 ? 13.441 -13.073 16.229 1.00 16.11 55 MET B CA 1
ATOM 1341 C C . MET B 1 20 ? 13.951 -11.642 16.099 1.00 15.80 55 MET B C 1
ATOM 1342 O O . MET B 1 20 ? 14.804 -11.354 15.260 1.00 18.04 55 MET B O 1
ATOM 1347 N N . ASN B 1 21 ? 13.441 -10.760 16.949 1.00 16.61 56 ASN B N 1
ATOM 1348 C CA . ASN B 1 21 ? 13.823 -9.349 16.941 1.00 17.76 56 ASN B CA 1
ATOM 1349 C C . ASN B 1 21 ? 14.842 -8.970 18.015 1.00 18.96 56 ASN B C 1
ATOM 1350 O O . ASN B 1 21 ? 15.186 -7.798 18.148 1.00 19.31 56 ASN B O 1
ATOM 1355 N N . ARG B 1 22 ? 15.331 -9.937 18.786 1.00 20.13 57 ARG B N 1
ATOM 1356 C CA . ARG B 1 22 ? 16.301 -9.600 19.825 1.00 22.18 57 ARG B CA 1
ATOM 1357 C C . ARG B 1 22 ? 17.579 -9.027 19.197 1.00 23.96 57 ARG B C 1
ATOM 1358 O O . ARG B 1 22 ? 18.157 -9.617 18.292 1.00 23.98 57 ARG B O 1
ATOM 1366 N N . PRO B 1 23 ? 18.029 -7.859 19.688 1.00 26.94 58 PRO B N 1
ATOM 1367 C CA . PRO B 1 23 ? 19.210 -7.097 19.255 1.00 28.83 58 PRO B CA 1
ATOM 1368 C C . PRO B 1 23 ? 20.586 -7.755 19.232 1.00 30.94 58 PRO B C 1
ATOM 1369 O O . PRO B 1 23 ? 21.344 -7.577 18.274 1.00 32.37 58 PRO B O 1
ATOM 1373 N N . ASN B 1 24 ? 20.930 -8.491 20.280 1.00 32.35 59 ASN B N 1
ATOM 1374 C CA . ASN B 1 24 ? 22.240 -9.126 20.324 1.00 33.74 59 ASN B CA 1
ATOM 1375 C C . ASN B 1 24 ? 22.177 -10.641 20.430 1.00 33.51 59 ASN B C 1
ATOM 1376 O O . ASN B 1 24 ? 22.588 -11.219 21.435 1.00 33.95 59 ASN B O 1
ATOM 1381 N N . PRO B 1 25 ? 21.665 -11.310 19.387 1.00 33.35 60 PRO B N 1
ATOM 1382 C CA . PRO B 1 25 ? 21.579 -12.773 19.420 1.00 33.42 60 PRO B CA 1
ATOM 1383 C C . PRO B 1 25 ? 22.963 -13.417 19.524 1.00 34.45 60 PRO B C 1
ATOM 1384 O O . PRO B 1 25 ? 23.878 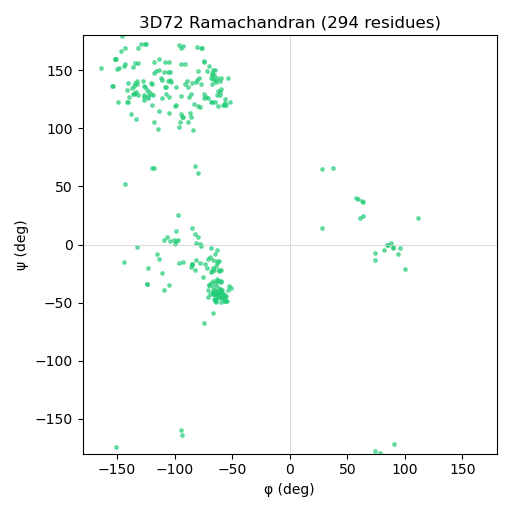-13.049 18.791 1.00 34.08 60 PRO B O 1
ATOM 1388 N N . GLN B 1 26 ? 23.095 -14.369 20.441 1.00 35.22 61 GLN B N 1
ATOM 1389 C CA . GLN B 1 26 ? 24.352 -15.066 20.656 1.00 36.29 61 GLN B CA 1
ATOM 1390 C C . GLN B 1 26 ? 24.373 -16.405 19.887 1.00 36.89 61 GLN B C 1
ATOM 1391 O O . GLN B 1 26 ? 25.434 -17.006 19.704 1.00 37.21 61 GLN B O 1
ATOM 1397 N N . VAL B 1 27 ? 23.205 -16.835 19.459 1.00 37.45 62 VAL B N 1
ATOM 1398 C CA . VAL B 1 27 ? 22.977 -18.066 18.691 1.00 38.15 62 VAL B CA 1
ATOM 1399 C C . VAL B 1 27 ? 21.947 -17.764 17.654 1.00 38.50 62 VAL B C 1
ATOM 1400 O O . VAL B 1 27 ? 20.958 -17.067 17.923 1.00 39.12 62 VAL B O 1
ATOM 1404 N N . GLU B 1 28 ? 22.172 -18.288 16.440 1.00 39.02 63 GLU B N 1
ATOM 1405 C CA . GLU B 1 28 ? 21.229 -18.095 15.342 1.00 39.69 63 GLU B CA 1
ATOM 1406 C C . GLU B 1 28 ? 20.192 -19.145 15.341 1.00 38.85 63 GLU B C 1
ATOM 1407 O O . GLU B 1 28 ? 20.485 -20.338 15.458 1.00 38.88 63 GLU B O 1
ATOM 1413 N N . LEU B 1 29 ? 19.012 -18.707 15.149 1.00 37.60 64 LEU B N 1
ATOM 1414 C CA . LEU B 1 29 ? 18.002 -19.673 15.178 1.00 35.84 64 LEU B CA 1
ATOM 1415 C C . LEU B 1 29 ? 17.260 -19.598 13.862 1.00 34.33 64 LEU B C 1
ATOM 1416 O O . LEU B 1 29 ? 16.631 -20.563 13.469 1.00 35.30 64 LEU B O 1
ATOM 1421 N N . GLY B 1 30 ? 17.376 -18.479 13.155 1.00 32.78 65 GLY B N 1
ATOM 1422 C CA . GLY B 1 30 ? 16.681 -18.335 11.885 1.00 30.31 65 GLY B CA 1
ATOM 1423 C C . GLY B 1 30 ? 15.214 -18.127 12.188 1.00 28.28 65 GLY B C 1
ATOM 1424 O O . GLY B 1 30 ? 14.846 -18.057 13.359 1.00 28.07 65 GLY B O 1
ATOM 1425 N N . PRO B 1 31 ? 14.351 -18.018 11.173 1.00 26.27 66 PRO B N 1
ATOM 1426 C CA . PRO B 1 31 ? 12.939 -17.818 11.491 1.00 24.08 66 PRO B CA 1
ATOM 1427 C C . PRO B 1 31 ? 12.302 -19.027 12.178 1.00 21.69 66 PRO B C 1
ATOM 1428 O O . PRO B 1 31 ? 12.613 -20.179 11.864 1.00 20.42 66 PRO B O 1
ATOM 1432 N N . VAL B 1 32 ? 11.422 -18.749 13.133 1.00 18.95 67 VAL B N 1
ATOM 1433 C CA . VAL B 1 32 ? 10.704 -19.791 13.851 1.00 17.17 67 VAL B CA 1
ATOM 1434 C C . VAL B 1 32 ? 9.234 -19.403 13.932 1.00 15.74 67 VAL B C 1
ATOM 1435 O O . VAL B 1 32 ? 8.892 -18.230 13.815 1.00 14.88 67 VAL B O 1
ATOM 1439 N N . ASP B 1 33 ? 8.370 -20.401 14.095 1.00 15.80 68 ASP B N 1
ATOM 1440 C CA . ASP B 1 33 ? 6.931 -20.166 14.218 1.00 16.29 68 ASP B CA 1
ATOM 1441 C C . ASP B 1 33 ? 6.345 -21.286 15.074 1.00 16.42 68 ASP B C 1
ATOM 1442 O O . ASP B 1 33 ? 7.093 -22.103 15.613 1.00 15.57 68 ASP B O 1
ATOM 1447 N N . THR B 1 34 ? 5.024 -21.331 15.210 1.00 17.26 69 THR B N 1
ATOM 1448 C CA . THR B 1 34 ? 4.407 -22.363 16.039 1.00 17.66 69 THR B CA 1
ATOM 1449 C C . THR B 1 34 ? 4.291 -23.764 15.436 1.00 18.53 69 THR B C 1
ATOM 1450 O O . THR B 1 34 ? 3.774 -24.666 16.096 1.00 19.28 69 THR B O 1
ATOM 1454 N N . SER B 1 35 ? 4.768 -23.961 14.209 1.00 17.78 70 SER B N 1
ATOM 1455 C CA . SER B 1 35 ? 4.694 -25.281 13.573 1.00 18.51 70 SER B CA 1
ATOM 1456 C C . SER B 1 35 ? 5.819 -26.200 14.047 1.00 17.58 70 SER B C 1
ATOM 1457 O O . SER B 1 35 ? 5.780 -27.410 13.813 1.00 17.32 70 SER B O 1
ATOM 1460 N N . VAL B 1 36 ? 6.817 -25.616 14.709 1.00 16.74 71 VAL B N 1
ATOM 1461 C CA . VAL B 1 36 ? 7.967 -26.372 15.199 1.00 17.04 71 VAL B CA 1
ATOM 1462 C C . VAL B 1 36 ? 7.782 -26.845 16.629 1.00 16.14 71 VAL B C 1
ATOM 1463 O O . VAL B 1 36 ? 6.844 -26.438 17.317 1.00 15.73 71 VAL B O 1
ATOM 1467 N N . ALA B 1 37 ? 8.695 -27.701 17.076 1.00 14.83 72 ALA B N 1
ATOM 1468 C CA . ALA B 1 37 ? 8.643 -28.208 18.436 1.00 15.01 72 ALA B CA 1
ATOM 1469 C C . ALA B 1 37 ? 9.217 -27.151 19.365 1.00 14.32 72 ALA B C 1
ATOM 1470 O O . ALA B 1 37 ? 10.365 -26.746 19.219 1.00 14.29 72 ALA B O 1
ATOM 1472 N N . LEU B 1 38 ? 8.412 -26.678 20.302 1.00 14.67 73 LEU B N 1
ATOM 1473 C CA . LEU B 1 38 ? 8.905 -25.682 21.240 1.00 14.43 73 LEU B CA 1
ATOM 1474 C C . LEU B 1 38 ? 8.167 -25.808 22.558 1.00 14.10 73 LEU B C 1
ATOM 1475 O O . LEU B 1 38 ? 7.094 -26.401 22.623 1.00 13.47 73 LEU B O 1
ATOM 1480 N N . ILE B 1 39 ? 8.764 -25.272 23.612 1.00 13.59 74 ILE B N 1
ATOM 1481 C CA . ILE B 1 39 ? 8.135 -25.289 24.923 1.00 14.46 74 ILE B CA 1
ATOM 1482 C C . ILE B 1 39 ? 8.482 -23.991 25.623 1.00 13.61 74 ILE B C 1
ATOM 1483 O O . ILE B 1 39 ? 9.487 -23.357 25.303 1.00 13.10 74 ILE B O 1
ATOM 1488 N N . LEU B 1 40 ? 7.620 -23.574 26.543 1.00 13.15 75 LEU B N 1
ATOM 1489 C CA . LEU B 1 40 ? 7.850 -22.356 27.313 1.00 13.95 75 LEU B CA 1
ATOM 1490 C C . LEU B 1 40 ? 7.894 -22.769 28.781 1.00 14.60 75 LEU B C 1
ATOM 1491 O O . LEU B 1 40 ? 7.012 -23.477 29.253 1.00 14.20 75 LEU B O 1
ATOM 1496 N N . CYS B 1 41 ? 8.934 -22.347 29.491 1.00 15.13 76 CYS B N 1
ATOM 1497 C CA . CYS B 1 41 ? 9.081 -22.677 30.906 1.00 15.86 76 CYS B CA 1
ATOM 1498 C C . CYS B 1 41 ? 9.031 -21.398 31.730 1.00 16.71 76 CYS B C 1
ATOM 1499 O O . CYS B 1 41 ? 9.445 -20.332 31.265 1.00 16.86 76 CYS B O 1
ATOM 1502 N N . ASP B 1 42 ? 8.528 -21.509 32.957 1.00 17.57 77 ASP B N 1
ATOM 1503 C CA . ASP B 1 42 ? 8.422 -20.360 33.850 1.00 18.58 77 ASP B CA 1
ATOM 1504 C C . ASP B 1 42 ? 9.644 -20.268 34.762 1.00 19.96 77 ASP B C 1
ATOM 1505 O O . ASP B 1 42 ? 9.846 -21.113 35.639 1.00 18.96 77 ASP B O 1
ATOM 1510 N N . LEU B 1 43 ? 10.450 -19.232 34.555 1.00 20.25 78 LEU B N 1
ATOM 1511 C CA . LEU B 1 43 ? 11.656 -19.031 35.343 1.00 22.41 78 LEU B CA 1
ATOM 1512 C C . LEU B 1 43 ? 11.351 -18.598 36.768 1.00 23.26 78 LEU B C 1
ATOM 1513 O O . LEU B 1 43 ? 12.197 -18.737 37.655 1.00 23.54 78 LEU B O 1
ATOM 1518 N N . LYS B 1 44 ? 10.158 -18.073 36.996 1.00 24.49 79 LYS B N 1
ATOM 1519 C CA . LYS B 1 44 ? 9.783 -17.609 38.331 1.00 26.75 79 LYS B CA 1
ATOM 1520 C C . LYS B 1 44 ? 8.986 -18.618 39.111 1.00 26.96 79 LYS B C 1
ATOM 1521 O O . LYS B 1 44 ? 8.203 -18.253 40.004 1.00 27.39 79 LYS B O 1
ATOM 1527 N N . GLN B 1 45 ? 9.177 -19.846 38.763 1.00 26.87 80 GLN B N 1
ATOM 1528 C CA . GLN B 1 45 ? 8.482 -20.898 39.441 1.00 26.77 80 GLN B CA 1
ATOM 1529 C C . GLN B 1 45 ? 9.489 -21.956 39.796 1.00 25.79 80 GLN B C 1
ATOM 1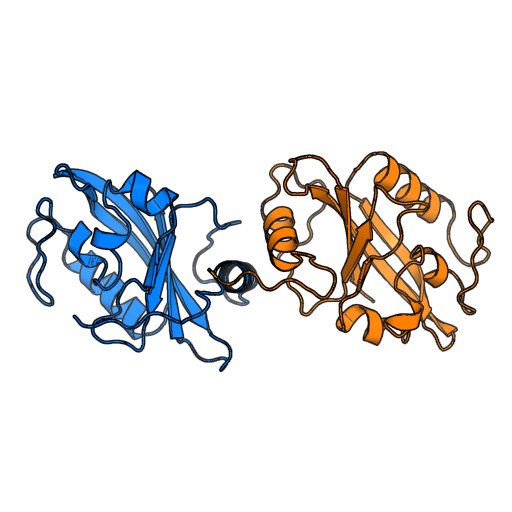530 O O . GLN B 1 45 ? 10.566 -22.058 39.191 1.00 25.86 80 GLN B O 1
ATOM 1536 N N . LYS B 1 46 ? 9.143 -22.729 40.808 1.00 25.50 81 LYS B N 1
ATOM 1537 C CA . LYS B 1 46 ? 9.991 -23.774 41.319 1.00 24.86 81 LYS B CA 1
ATOM 1538 C C . LYS B 1 46 ? 10.428 -24.802 40.247 1.00 23.15 81 LYS B C 1
ATOM 1539 O O . LYS B 1 46 ? 9.567 -25.461 39.645 1.00 22.62 81 LYS B O 1
ATOM 1545 N N . ASP B 1 47 ? 11.696 -24.913 40.055 1.00 21.95 82 ASP B N 1
ATOM 1546 C CA . ASP B 1 47 ? 12.310 -25.859 39.101 1.00 20.28 82 ASP B CA 1
ATOM 1547 C C . ASP B 1 47 ? 11.921 -25.603 37.646 1.00 20.17 82 ASP B C 1
ATOM 1548 O O . ASP B 1 47 ? 11.743 -26.541 36.863 1.00 19.54 82 ASP B O 1
ATOM 1553 N N . THR B 1 48 ? 11.802 -24.324 37.289 1.00 19.43 83 THR B N 1
ATOM 1554 C CA . THR B 1 48 ? 11.455 -23.857 35.934 1.00 20.65 83 THR B CA 1
ATOM 1555 C C . THR B 1 48 ? 10.587 -24.845 35.119 1.00 18.98 83 THR B C 1
ATOM 1556 O O . THR B 1 48 ? 10.987 -25.374 34.079 1.00 18.23 83 THR B O 1
ATOM 1560 N N . PRO B 1 49 ? 9.358 -25.075 35.596 1.00 18.16 84 PRO B N 1
ATOM 1561 C CA . PRO B 1 49 ? 8.369 -25.975 34.997 1.00 17.80 84 PRO B CA 1
ATOM 1562 C C . PRO B 1 49 ? 7.875 -25.541 33.618 1.00 18.28 84 PRO B C 1
ATOM 1563 O O . PRO B 1 49 ? 7.824 -24.350 33.309 1.00 18.22 84 PRO B O 1
ATOM 1567 N N . ILE B 1 50 ? 7.514 -26.526 32.801 1.00 17.33 85 ILE B N 1
ATOM 1568 C CA . ILE B 1 50 ? 6.982 -26.267 31.470 1.00 17.57 85 ILE B CA 1
ATOM 1569 C C . ILE B 1 50 ? 5.558 -25.763 31.667 1.00 17.53 85 ILE B C 1
ATOM 1570 O O . ILE B 1 50 ? 4.776 -26.385 32.386 1.00 19.34 85 ILE B O 1
ATOM 1575 N N . VAL B 1 51 ? 5.218 -24.637 31.049 1.00 17.40 86 VAL B N 1
ATOM 1576 C CA . VAL B 1 51 ? 3.865 -24.105 31.177 1.00 17.33 86 VAL B CA 1
ATOM 1577 C C . VAL B 1 51 ? 3.132 -24.156 29.843 1.00 17.45 86 VAL B C 1
ATOM 1578 O O . VAL B 1 51 ? 1.920 -23.963 29.782 1.00 18.60 86 VAL B O 1
ATOM 1582 N N . TYR B 1 52 ? 3.882 -24.416 28.776 1.00 16.60 87 TYR B N 1
ATOM 1583 C CA . TYR B 1 52 ? 3.322 -24.546 27.437 1.00 15.92 87 TYR B CA 1
ATOM 1584 C C . TYR B 1 52 ? 4.200 -25.444 26.577 1.00 15.47 87 TYR B C 1
ATOM 1585 O O . TYR B 1 52 ? 5.422 -25.337 26.603 1.00 13.35 87 TYR B O 1
ATOM 1594 N N . ALA B 1 53 ? 3.561 -26.334 25.820 1.00 15.10 88 ALA B N 1
ATOM 1595 C CA . ALA B 1 53 ? 4.265 -27.250 24.931 1.00 15.94 88 ALA B CA 1
ATOM 1596 C C . ALA B 1 53 ? 3.515 -27.258 23.602 1.00 15.98 88 ALA B C 1
ATOM 1597 O O . ALA B 1 53 ? 2.300 -27.422 23.587 1.00 15.77 88 ALA B O 1
ATOM 1599 N N . SER B 1 54 ? 4.229 -27.070 22.496 1.00 15.64 89 SER B N 1
ATOM 1600 C CA . SER B 1 54 ? 3.579 -27.061 21.194 1.00 15.32 89 SER B CA 1
ATOM 1601 C C . SER B 1 54 ? 3.210 -28.489 20.789 1.00 16.44 89 SER B C 1
ATOM 1602 O O . SER B 1 54 ? 3.780 -29.458 21.280 1.00 16.62 89 SER B O 1
ATOM 1605 N N . GLU B 1 55 ? 2.252 -28.619 19.892 1.00 17.49 90 GLU B N 1
ATOM 1606 C CA . GLU B 1 55 ? 1.852 -29.940 19.466 1.00 18.93 90 GLU B CA 1
ATOM 1607 C C . GLU B 1 55 ? 3.015 -30.686 18.813 1.00 18.01 90 GLU B C 1
ATOM 1608 O O . GLU B 1 55 ? 3.106 -31.909 18.913 1.00 18.17 90 GLU B O 1
ATOM 1614 N N . ALA B 1 56 ? 3.911 -29.958 18.149 1.00 18.27 91 ALA B N 1
ATOM 1615 C CA . ALA B 1 56 ? 5.066 -30.581 17.492 1.00 17.73 91 ALA B CA 1
ATOM 1616 C C . ALA B 1 56 ? 5.995 -31.212 18.530 1.00 17.99 91 ALA B C 1
ATOM 1617 O O . ALA B 1 56 ? 6.636 -32.226 18.266 1.00 18.53 91 ALA B O 1
ATOM 1619 N N . PHE B 1 57 ? 6.068 -30.600 19.711 1.00 17.88 92 PHE B N 1
ATOM 1620 C CA . PHE B 1 57 ? 6.916 -31.119 20.788 1.00 18.08 92 PHE B CA 1
ATOM 1621 C C . PHE B 1 57 ? 6.319 -32.402 21.348 1.00 18.64 92 PHE B C 1
ATOM 1622 O O . PHE B 1 57 ? 7.027 -33.382 21.579 1.00 18.96 92 PHE B O 1
ATOM 1630 N N . LEU B 1 58 ? 5.011 -32.377 21.583 1.00 19.65 93 LEU B N 1
ATOM 1631 C CA . LEU B 1 58 ? 4.308 -33.533 22.127 1.00 20.97 93 LEU B CA 1
ATOM 1632 C C . LEU B 1 58 ? 4.403 -34.710 21.171 1.00 22.03 93 LEU B C 1
ATOM 1633 O O . LEU B 1 58 ? 4.600 -35.850 21.586 1.00 22.64 93 LEU B O 1
ATOM 1638 N N . TYR B 1 59 ? 4.265 -34.422 19.883 1.00 22.66 94 TYR B N 1
ATOM 1639 C CA . TYR B 1 59 ? 4.333 -35.453 18.860 1.00 23.14 94 TYR B CA 1
ATOM 1640 C C . TYR B 1 59 ? 5.730 -36.066 18.807 1.00 23.21 94 TYR B C 1
ATOM 1641 O O . TYR B 1 59 ? 5.887 -37.287 18.782 1.00 22.67 94 TYR B O 1
ATOM 1650 N N . MET B 1 60 ? 6.740 -35.202 18.787 1.00 22.79 95 MET B N 1
ATOM 1651 C CA . MET B 1 60 ? 8.134 -35.627 18.728 1.00 22.99 95 MET B CA 1
ATOM 1652 C C . MET B 1 60 ? 8.543 -36.509 19.903 1.00 23.44 95 MET B C 1
ATOM 1653 O O . MET B 1 60 ? 9.202 -37.534 19.716 1.00 23.18 95 MET B O 1
ATOM 1658 N N . THR B 1 61 ? 8.156 -36.102 21.108 1.00 23.67 96 THR B N 1
ATOM 1659 C CA . THR B 1 61 ? 8.511 -36.831 22.323 1.00 23.86 96 THR B CA 1
ATOM 1660 C C . THR B 1 61 ? 7.580 -37.983 22.690 1.00 24.68 96 THR B C 1
ATOM 1661 O O . THR B 1 61 ? 7.942 -38.841 23.496 1.00 24.57 96 THR B O 1
ATOM 1665 N N . GLY B 1 62 ? 6.384 -38.004 22.113 1.00 25.47 97 GLY B N 1
ATOM 1666 C CA . GLY B 1 62 ? 5.451 -39.074 22.416 1.00 25.92 97 GLY B CA 1
ATOM 1667 C C . GLY B 1 62 ? 4.679 -38.863 23.704 1.00 26.47 97 GLY B C 1
ATOM 1668 O O . GLY B 1 62 ? 3.799 -39.655 24.037 1.00 26.69 97 GLY B O 1
ATOM 1669 N N . TYR B 1 63 ? 5.006 -37.803 24.440 1.00 26.86 98 TYR B N 1
ATOM 1670 C CA . TYR B 1 63 ? 4.311 -37.506 25.688 1.00 27.86 98 TYR B CA 1
ATOM 1671 C C . TYR B 1 63 ? 3.121 -36.589 25.419 1.00 28.20 98 TYR B C 1
ATOM 1672 O O . TYR B 1 63 ? 3.107 -35.853 24.436 1.00 28.01 98 TYR B O 1
ATOM 1681 N N . SER B 1 64 ? 2.129 -36.625 26.305 1.00 28.68 99 SER B N 1
ATOM 1682 C CA . SER B 1 64 ? 0.937 -35.795 26.154 1.00 28.99 99 SER B CA 1
ATOM 1683 C C . SER B 1 64 ? 1.067 -34.512 26.968 1.00 29.00 99 SER B C 1
ATOM 1684 O O . SER B 1 64 ? 2.000 -34.363 27.754 1.00 28.76 99 SER B O 1
ATOM 1687 N N . ASN B 1 65 ? 0.123 -33.594 26.784 1.00 28.64 100 ASN B N 1
ATOM 1688 C CA . ASN B 1 65 ? 0.143 -32.329 27.509 1.00 29.11 100 ASN B CA 1
ATOM 1689 C C . ASN B 1 65 ? 0.049 -32.571 29.008 1.00 28.94 100 ASN B C 1
ATOM 1690 O O . ASN B 1 65 ? 0.749 -31.940 29.798 1.00 28.62 100 ASN B O 1
ATOM 1695 N N . ALA B 1 66 ? -0.825 -33.490 29.394 1.00 29.51 101 ALA B N 1
ATOM 1696 C CA . ALA B 1 66 ? -1.008 -33.815 30.801 1.00 29.43 101 ALA B CA 1
ATOM 1697 C C . ALA B 1 66 ? 0.276 -34.389 31.394 1.00 29.17 101 ALA B C 1
ATOM 1698 O O . ALA B 1 66 ? 0.545 -34.225 32.584 1.00 29.91 101 ALA B O 1
ATOM 1700 N N . GLU B 1 67 ? 1.072 -35.047 30.559 1.00 28.71 102 GLU B N 1
ATOM 1701 C CA . GLU B 1 67 ? 2.314 -35.661 31.011 1.00 28.13 102 GLU B CA 1
ATOM 1702 C C . GLU B 1 67 ? 3.529 -34.740 31.056 1.00 27.07 102 GLU B C 1
ATOM 1703 O O . GLU B 1 67 ? 4.524 -35.071 31.696 1.00 26.95 102 GLU B O 1
ATOM 1709 N N . VAL B 1 68 ? 3.465 -33.595 30.384 1.00 25.40 103 VAL B N 1
ATOM 1710 C CA . VAL B 1 68 ? 4.611 -32.689 30.372 1.00 24.13 103 VAL B CA 1
ATOM 1711 C C . VAL B 1 68 ? 4.430 -31.396 31.170 1.00 23.42 103 VAL B C 1
ATOM 1712 O O . VAL B 1 68 ? 5.358 -30.940 31.834 1.00 22.92 103 VAL B O 1
ATOM 1716 N N . LEU B 1 69 ? 3.239 -30.811 31.107 1.00 23.01 104 LEU B N 1
ATOM 1717 C CA . LEU B 1 69 ? 2.962 -29.567 31.822 1.00 23.60 104 LEU B CA 1
ATOM 1718 C C . LEU B 1 69 ? 3.218 -29.609 33.324 1.00 23.50 104 LEU B C 1
ATOM 1719 O O . LEU B 1 69 ? 2.680 -30.454 34.038 1.00 23.55 104 LEU B O 1
ATOM 1724 N N . GLY B 1 70 ? 4.051 -28.672 33.810 1.00 23.03 105 GLY B N 1
ATOM 1725 C CA . GLY B 1 70 ? 4.350 -28.594 35.229 1.00 22.68 105 GLY B CA 1
ATOM 1726 C C . GLY B 1 70 ? 5.619 -29.314 35.631 1.00 23.33 105 GLY B C 1
ATOM 1727 O O . GLY B 1 70 ? 6.022 -29.288 36.797 1.00 23.85 105 GLY B O 1
ATOM 1728 N N . ARG B 1 71 ? 6.239 -29.948 34.667 1.00 22.90 106 ARG B N 1
ATOM 1729 C CA . ARG B 1 71 ? 7.461 -30.692 34.930 1.00 22.69 106 ARG B CA 1
ATOM 1730 C C . ARG B 1 71 ? 8.658 -29.982 34.333 1.00 21.69 106 ARG B C 1
ATOM 1731 O O . ARG B 1 71 ? 8.526 -29.165 33.414 1.00 21.40 106 ARG B O 1
ATOM 1739 N N . ASN B 1 72 ? 9.831 -30.277 34.883 1.00 19.98 107 ASN B N 1
ATOM 1740 C CA . ASN B 1 72 ? 11.060 -29.712 34.360 1.00 18.57 107 ASN B CA 1
ATOM 1741 C C . ASN B 1 72 ? 11.373 -30.622 33.178 1.00 18.05 107 ASN B C 1
ATOM 1742 O O . ASN B 1 72 ? 11.203 -31.837 33.266 1.00 18.47 107 ASN B O 1
ATOM 1747 N N . CYS B 1 73 ? 11.829 -30.050 32.073 1.00 18.10 108 CYS B N 1
ATOM 1748 C CA . CYS B 1 73 ? 12.095 -30.853 30.887 1.00 18.19 108 CYS B CA 1
ATOM 1749 C C . CYS B 1 73 ? 13.186 -31.910 31.010 1.00 17.24 108 CYS B C 1
ATOM 1750 O O . CYS B 1 73 ? 13.390 -32.684 30.082 1.00 16.42 108 CYS B O 1
ATOM 1753 N N . ARG B 1 74 ? 13.877 -31.968 32.148 1.00 16.69 109 ARG B N 1
ATOM 1754 C CA . ARG B 1 74 ? 14.944 -32.954 32.292 1.00 17.03 109 ARG B CA 1
ATOM 1755 C C . ARG B 1 74 ? 14.459 -34.403 32.220 1.00 17.08 109 ARG B C 1
ATOM 1756 O O . ARG B 1 74 ? 15.270 -35.314 32.053 1.00 17.82 109 ARG B O 1
ATOM 1764 N N . PHE B 1 75 ? 13.155 -34.623 32.334 1.00 17.75 110 PHE B N 1
ATOM 1765 C CA . PHE B 1 75 ? 12.633 -35.986 32.276 1.00 18.64 110 PHE B CA 1
ATOM 1766 C C . PHE B 1 75 ? 12.943 -36.655 30.938 1.00 19.63 110 PHE B C 1
ATOM 1767 O O . PHE B 1 75 ? 12.999 -37.880 30.853 1.00 19.41 110 PHE B O 1
ATOM 1775 N N . LEU B 1 76 ? 13.176 -35.852 29.900 1.00 19.14 111 LEU B N 1
ATOM 1776 C CA . LEU B 1 76 ? 13.494 -36.392 28.580 1.00 19.75 111 LEU B CA 1
ATOM 1777 C C . LEU B 1 76 ? 14.871 -37.048 28.551 1.00 20.36 111 LEU B C 1
ATOM 1778 O O . LEU B 1 76 ? 15.222 -37.725 27.588 1.00 20.46 111 LEU B O 1
ATOM 1783 N N . GLN B 1 77 ? 15.650 -36.848 29.610 1.00 20.74 112 GLN B N 1
ATOM 1784 C CA . GLN B 1 77 ? 16.995 -37.409 29.685 1.00 21.41 112 GLN B CA 1
ATOM 1785 C C . GLN B 1 77 ? 17.010 -38.860 30.126 1.00 22.28 112 GLN B C 1
ATOM 1786 O O . GLN B 1 77 ? 18.070 -39.467 30.260 1.00 23.20 112 GLN B O 1
ATOM 1792 N N . SER B 1 78 ? 15.827 -39.419 30.358 1.00 23.41 113 SER B N 1
ATOM 1793 C CA . SER B 1 78 ? 15.735 -40.814 30.758 1.00 25.74 113 SE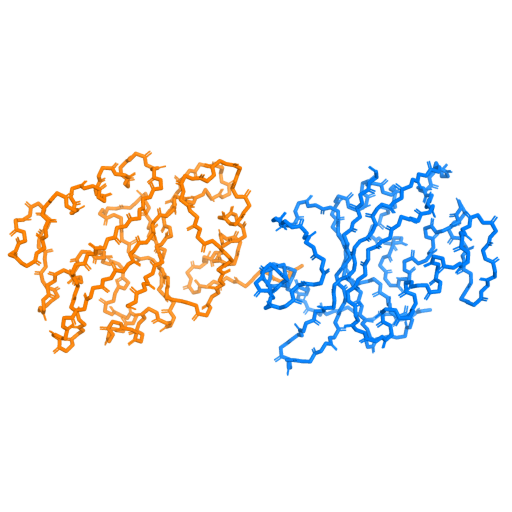R B CA 1
ATOM 1794 C C . SER B 1 78 ? 14.685 -41.582 29.971 1.00 26.24 113 SER B C 1
ATOM 1795 O O . SER B 1 78 ? 13.587 -41.067 29.726 1.00 26.11 113 SER B O 1
ATOM 1798 N N . PRO B 1 79 ? 15.014 -42.786 29.591 1.00 27.13 114 PRO B N 1
ATOM 1799 C CA . PRO B 1 79 ? 14.104 -43.655 28.815 1.00 28.32 114 PRO B CA 1
ATOM 1800 C C . PRO B 1 79 ? 12.831 -43.999 29.591 1.00 29.54 114 PRO B C 1
ATOM 1801 O O . PRO B 1 79 ? 11.856 -44.460 28.992 1.00 30.32 114 PRO B O 1
ATOM 1805 N N . ASP B 1 80 ? 12.841 -43.792 30.872 1.00 30.40 115 ASP B N 1
ATOM 1806 C CA . ASP B 1 80 ? 11.672 -44.089 31.689 1.00 32.12 115 ASP B CA 1
ATOM 1807 C C . ASP B 1 80 ? 11.050 -42.777 32.142 1.00 32.54 115 ASP B C 1
ATOM 1808 O O . ASP B 1 80 ? 10.082 -42.764 32.897 1.00 32.05 115 ASP B O 1
ATOM 1813 N N . GLY B 1 81 ? 11.610 -41.676 31.655 1.00 33.40 116 GLY B N 1
ATOM 1814 C CA . GLY B 1 81 ? 11.108 -40.361 32.005 1.00 34.27 116 GLY B CA 1
ATOM 1815 C C . GLY B 1 81 ? 11.237 -40.025 33.479 1.00 34.95 116 GLY B C 1
ATOM 1816 O O . GLY B 1 81 ? 10.490 -39.194 33.999 1.00 35.44 116 GLY B O 1
ATOM 1817 N N . MET B 1 82 ? 12.190 -40.666 34.152 1.00 35.61 117 MET B N 1
ATOM 1818 C CA . MET B 1 82 ? 12.425 -40.453 35.579 1.00 36.15 117 MET B CA 1
ATOM 1819 C C . MET B 1 82 ? 13.825 -39.887 35.807 1.00 35.36 117 MET B C 1
ATOM 1820 O O . MET B 1 82 ? 14.812 -40.614 35.699 1.00 35.66 117 MET B O 1
ATOM 1825 N N . VAL B 1 83 ? 13.910 -38.599 36.123 1.00 34.68 118 VAL B N 1
ATOM 1826 C CA . VAL B 1 83 ? 15.199 -37.955 36.368 1.00 33.84 118 VAL B CA 1
ATOM 1827 C C . VAL B 1 83 ? 15.131 -37.019 37.575 1.00 34.10 118 VAL B C 1
ATOM 1828 O O . VAL B 1 83 ? 14.457 -35.991 37.535 1.00 33.67 118 VAL B O 1
ATOM 1832 N N . LYS B 1 84 ? 15.832 -37.374 38.647 1.00 34.47 119 LYS B N 1
ATOM 1833 C CA . LYS B 1 84 ? 15.833 -36.547 39.851 1.00 34.75 119 LYS B CA 1
ATOM 1834 C C . LYS B 1 84 ? 16.867 -35.429 39.762 1.00 34.18 119 LYS B C 1
ATOM 1835 O O . LYS B 1 84 ? 17.986 -35.637 39.290 1.00 34.13 119 LYS B O 1
ATOM 1841 N N . PRO B 1 85 ? 16.502 -34.221 40.214 1.00 33.64 120 PRO B N 1
ATOM 1842 C CA . PRO B 1 85 ? 17.398 -33.061 40.185 1.00 33.45 120 PRO B CA 1
ATOM 1843 C C . PRO B 1 85 ? 18.727 -33.360 40.868 1.00 33.18 120 PRO B C 1
ATOM 1844 O O . PRO B 1 85 ? 18.759 -34.073 41.862 1.00 33.55 120 PRO B O 1
ATOM 1848 N N . LYS B 1 86 ? 19.813 -32.811 40.328 1.00 32.48 121 LYS B N 1
ATOM 1849 C CA . LYS B 1 86 ? 21.155 -32.987 40.886 1.00 31.98 121 LYS B CA 1
ATOM 1850 C C . LYS B 1 86 ? 21.753 -34.372 40.630 1.00 30.93 121 LYS B C 1
ATOM 1851 O O . LYS B 1 86 ? 22.950 -34.581 40.836 1.00 30.93 121 LYS B O 1
ATOM 1857 N N . SER B 1 87 ? 20.925 -35.316 40.190 1.00 29.69 122 SER B N 1
ATOM 1858 C CA . SER B 1 87 ? 21.383 -36.681 39.936 1.00 28.80 122 SER B CA 1
ATOM 1859 C C . SER B 1 87 ? 22.363 -36.775 38.782 1.00 27.38 122 SER B C 1
ATOM 1860 O O . SER B 1 87 ? 22.318 -35.977 37.846 1.00 28.51 122 SER B O 1
ATOM 1863 N N . THR B 1 88 ? 23.254 -37.756 38.849 1.00 25.61 123 THR B N 1
ATOM 1864 C CA . THR B 1 88 ? 24.216 -37.944 37.780 1.00 23.93 123 THR B CA 1
ATOM 1865 C C . THR B 1 88 ? 23.537 -38.809 36.728 1.00 23.98 123 THR B C 1
ATOM 1866 O O . THR B 1 88 ? 23.284 -39.992 36.961 1.00 23.07 123 THR B O 1
ATOM 1870 N N . ARG B 1 89 ? 23.220 -38.225 35.576 1.00 25.14 124 ARG B N 1
ATOM 1871 C CA . ARG B 1 89 ? 22.574 -38.996 34.521 1.00 26.95 124 ARG B CA 1
ATOM 1872 C C . ARG B 1 89 ? 23.523 -40.061 34.024 1.00 27.84 124 ARG B C 1
ATOM 1873 O O . ARG B 1 89 ? 24.706 -39.850 33.877 1.00 27.87 124 ARG B O 1
ATOM 1881 N N . LYS B 1 90 ? 22.939 -41.236 33.736 1.00 29.48 125 LYS B N 1
ATOM 1882 C CA . LYS B 1 90 ? 23.650 -42.360 33.170 1.00 31.50 125 LYS B CA 1
ATOM 1883 C C . LYS B 1 90 ? 23.898 -41.989 31.686 1.00 32.42 125 LYS B C 1
ATOM 1884 O O . LYS B 1 90 ? 24.903 -41.603 31.302 1.00 33.11 125 LYS B O 1
ATOM 1890 N N . TYR B 1 91 ? 22.847 -41.896 30.826 1.00 33.32 126 TYR B N 1
ATOM 1891 C CA . TYR B 1 91 ? 23.028 -41.690 29.441 1.00 33.66 126 TYR B CA 1
ATOM 1892 C C . TYR B 1 91 ? 23.198 -40.257 28.910 1.00 34.05 126 TYR B C 1
ATOM 1893 O O . TYR B 1 91 ? 23.251 -40.089 27.655 1.00 34.86 126 TYR B O 1
ATOM 1902 N N . VAL B 1 92 ? 23.458 -39.269 29.739 1.00 34.23 127 VAL B N 1
ATOM 1903 C CA . VAL B 1 92 ? 23.702 -37.904 29.221 1.00 34.62 127 VAL B CA 1
ATOM 1904 C C . VAL B 1 92 ? 25.029 -37.296 29.730 1.00 35.68 127 VAL B C 1
ATOM 1905 O O . VAL B 1 92 ? 25.366 -37.415 30.913 1.00 36.39 127 VAL B O 1
ATOM 1909 N N . ASP B 1 93 ? 25.754 -36.657 28.814 1.00 36.15 128 ASP B N 1
ATOM 1910 C CA . ASP B 1 93 ? 27.032 -35.993 29.045 1.00 37.18 128 ASP B CA 1
ATOM 1911 C C . ASP B 1 93 ? 26.789 -34.848 30.044 1.00 37.40 128 ASP B C 1
ATOM 1912 O O . ASP B 1 93 ? 26.014 -33.930 29.764 1.00 37.96 128 ASP B O 1
ATOM 1917 N N . SER B 1 94 ? 27.455 -34.934 31.174 1.00 37.27 129 SER B N 1
ATOM 1918 C CA . SER B 1 94 ? 27.320 -33.970 32.282 1.00 37.26 129 SER B CA 1
ATOM 1919 C C . SER B 1 94 ? 27.845 -32.608 32.011 1.00 36.81 129 SER B C 1
ATOM 1920 O O . SER B 1 94 ? 27.454 -31.635 32.654 1.00 37.01 129 SER B O 1
ATOM 1923 N N . ASN B 1 95 ? 28.760 -32.524 31.086 1.00 35.87 130 ASN B N 1
ATOM 1924 C CA . ASN B 1 95 ? 29.238 -31.208 30.841 1.00 34.88 130 ASN B CA 1
ATOM 1925 C C . ASN B 1 95 ? 28.103 -30.574 30.048 1.00 33.44 130 ASN B C 1
ATOM 1926 O O . ASN B 1 95 ? 27.915 -29.371 30.107 1.00 33.42 130 ASN B O 1
ATOM 1931 N N . THR B 1 96 ? 27.342 -31.368 29.319 1.00 31.99 131 THR B N 1
ATOM 1932 C CA . THR B 1 96 ? 26.208 -30.818 28.554 1.00 30.84 131 THR B CA 1
ATOM 1933 C C . THR B 1 96 ? 25.131 -30.293 29.513 1.00 30.52 131 THR B C 1
ATOM 1934 O O . THR B 1 96 ? 24.804 -29.103 29.507 1.00 29.32 131 THR B O 1
ATOM 1938 N N . ILE B 1 97 ? 24.611 -31.179 30.361 1.00 30.20 132 ILE B N 1
ATOM 1939 C CA . ILE B 1 97 ? 23.576 -30.815 31.327 1.00 30.07 132 ILE B CA 1
ATOM 1940 C C . ILE B 1 97 ? 23.981 -29.614 32.176 1.00 30.02 132 ILE B C 1
ATOM 1941 O O . ILE B 1 97 ? 23.147 -28.777 32.524 1.00 29.92 132 ILE B O 1
ATOM 1946 N N . ASN B 1 98 ? 25.261 -29.525 32.504 1.00 29.96 133 ASN B N 1
ATOM 1947 C CA . ASN B 1 98 ? 25.737 -28.413 33.311 1.00 30.49 133 ASN B CA 1
ATOM 1948 C C . ASN B 1 98 ? 25.714 -27.118 32.499 1.00 29.60 133 ASN B C 1
ATOM 1949 O O . ASN B 1 98 ? 25.369 -26.054 33.014 1.00 29.70 133 ASN B O 1
ATOM 1954 N N . THR B 1 99 ? 26.080 -27.216 31.226 1.00 28.45 134 THR B N 1
ATOM 1955 C CA . THR B 1 99 ? 26.089 -26.057 30.340 1.00 27.38 134 THR B CA 1
ATOM 1956 C C . THR B 1 99 ? 24.693 -25.445 30.280 1.00 26.16 134 THR B C 1
ATOM 1957 O O . THR B 1 99 ? 24.529 -24.228 30.332 1.00 25.70 134 THR B O 1
ATOM 1961 N N . MET B 1 100 ? 23.688 -26.306 30.173 1.00 24.58 135 MET B N 1
ATOM 1962 C CA . MET B 1 100 ? 22.303 -25.856 30.110 1.00 24.00 135 MET B CA 1
ATOM 1963 C C . MET B 1 100 ? 21.913 -25.168 31.407 1.00 24.08 135 MET B C 1
ATOM 1964 O O . MET B 1 100 ? 21.370 -24.068 31.404 1.00 23.53 135 MET B O 1
ATOM 1969 N N . ARG B 1 101 ? 22.199 -25.833 32.518 1.00 24.37 136 ARG B N 1
ATOM 1970 C CA . ARG B 1 101 ? 21.874 -25.312 33.834 1.00 25.31 136 ARG B CA 1
ATOM 1971 C C . ARG B 1 101 ? 22.435 -23.914 34.090 1.00 25.17 136 ARG B C 1
ATOM 1972 O O . ARG B 1 101 ? 21.715 -23.024 34.543 1.00 24.24 136 ARG B O 1
ATOM 1980 N N . LYS B 1 102 ? 23.715 -23.719 33.796 1.00 25.36 137 LYS B N 1
ATOM 1981 C CA . LYS B 1 102 ? 24.343 -22.421 34.016 1.00 26.23 137 LYS B CA 1
ATOM 1982 C C . LYS B 1 102 ? 23.781 -21.337 33.100 1.00 25.22 137 LYS B C 1
ATOM 1983 O O . LYS B 1 102 ? 23.517 -20.216 33.541 1.00 25.40 137 LYS B O 1
ATOM 1989 N N . ALA B 1 103 ? 23.584 -21.674 31.831 1.00 24.65 138 ALA B N 1
ATOM 1990 C CA . ALA B 1 103 ? 23.038 -20.714 30.876 1.00 23.63 138 ALA B CA 1
ATOM 1991 C C . ALA B 1 103 ? 21.661 -20.257 31.344 1.00 23.65 138 ALA B C 1
ATOM 1992 O O . ALA B 1 103 ? 21.379 -19.062 31.401 1.00 23.17 138 ALA B O 1
ATOM 1994 N N . ILE B 1 104 ? 20.809 -21.218 31.684 1.00 23.40 139 ILE B N 1
ATOM 1995 C CA . ILE B 1 104 ? 19.460 -20.921 32.148 1.00 23.82 139 ILE B CA 1
ATOM 1996 C C . ILE B 1 104 ? 19.469 -20.057 33.409 1.00 24.53 139 ILE B C 1
ATOM 1997 O O . ILE B 1 104 ? 18.647 -19.150 33.561 1.00 23.52 139 ILE B O 1
ATOM 2002 N N . ASP B 1 105 ? 20.399 -20.344 34.316 1.00 25.09 140 ASP B N 1
ATOM 2003 C CA . ASP B 1 105 ? 20.513 -19.585 35.557 1.00 27.24 140 ASP B CA 1
ATOM 2004 C C . ASP B 1 105 ? 20.946 -18.145 35.292 1.00 27.47 140 ASP B C 1
ATOM 2005 O O . ASP B 1 105 ? 20.573 -17.234 36.030 1.00 27.60 140 ASP B O 1
ATOM 2010 N N . ARG B 1 106 ? 21.731 -17.950 34.235 1.00 28.20 141 ARG B N 1
ATOM 2011 C CA . ARG B 1 106 ? 22.251 -16.631 33.880 1.00 29.25 141 ARG B CA 1
ATOM 2012 C C . ARG B 1 106 ? 21.436 -15.906 32.808 1.00 29.02 141 ARG B C 1
ATOM 2013 O O . ARG B 1 106 ? 21.811 -14.811 32.378 1.00 29.28 141 ARG B O 1
ATOM 2021 N N . ASN B 1 107 ? 20.326 -16.503 32.386 1.00 28.23 142 ASN B N 1
ATOM 2022 C CA . ASN B 1 107 ? 19.497 -15.915 31.334 1.00 27.66 142 ASN B CA 1
ATOM 2023 C C . ASN B 1 107 ? 20.341 -15.715 30.086 1.00 27.20 142 ASN B C 1
ATOM 2024 O O . ASN B 1 107 ? 20.229 -14.696 29.398 1.00 27.88 142 ASN B O 1
ATOM 2029 N N . ALA B 1 108 ? 21.195 -16.694 29.806 1.00 26.23 143 ALA B N 1
ATOM 2030 C CA . ALA B 1 108 ? 22.062 -16.657 28.639 1.00 25.32 143 ALA B CA 1
ATOM 2031 C C . ALA B 1 108 ? 21.587 -17.667 27.601 1.00 25.04 143 ALA B C 1
ATOM 2032 O O . ALA B 1 108 ? 21.250 -18.803 27.933 1.00 24.15 143 ALA B O 1
ATOM 2034 N N . GLU B 1 109 ? 21.556 -17.247 26.341 1.00 24.67 144 GLU B N 1
ATOM 2035 C CA . GLU B 1 109 ? 21.129 -18.128 25.264 1.00 24.57 144 GLU B CA 1
ATOM 2036 C C . GLU B 1 109 ? 22.111 -19.289 25.166 1.00 24.50 144 GLU B C 1
ATOM 2037 O O . GLU B 1 109 ? 23.314 -19.115 25.373 1.00 25.16 144 GLU B O 1
ATOM 2043 N N . VAL B 1 110 ? 21.600 -20.476 24.862 1.00 24.39 145 VAL B N 1
ATOM 2044 C CA . VAL B 1 110 ? 22.457 -21.646 24.727 1.00 24.47 145 VAL B CA 1
ATOM 2045 C C . VAL B 1 110 ? 21.893 -22.611 23.697 1.00 24.89 145 VAL B C 1
ATOM 2046 O O . VAL B 1 110 ? 20.684 -22.675 23.478 1.00 24.07 145 VAL B O 1
ATOM 2050 N N . GLN B 1 111 ? 22.784 -23.364 23.065 1.00 24.69 146 GLN B N 1
ATOM 2051 C CA . GLN B 1 111 ? 22.396 -24.318 22.045 1.00 25.59 146 GLN B CA 1
ATOM 2052 C C . GLN B 1 111 ? 23.277 -25.548 22.222 1.00 26.07 146 GLN B C 1
ATOM 2053 O O . GLN B 1 111 ? 24.503 -25.446 22.204 1.00 25.81 146 GLN B O 1
ATOM 2059 N N . VAL B 1 112 ? 22.651 -26.705 22.416 1.00 26.44 147 VAL B N 1
ATOM 2060 C CA . VAL B 1 112 ? 23.399 -27.938 22.622 1.00 27.36 147 VAL B CA 1
ATOM 2061 C C . VAL B 1 112 ? 22.759 -29.154 21.969 1.00 27.58 147 VAL B C 1
ATOM 2062 O O . VAL B 1 112 ? 21.620 -29.106 21.504 1.00 27.55 147 VAL B O 1
ATOM 2066 N N . GLU B 1 113 ? 23.520 -30.242 21.933 1.00 28.33 148 GLU B N 1
ATOM 2067 C CA . GLU B 1 113 ? 23.044 -31.506 21.398 1.00 29.47 148 GLU B CA 1
ATOM 2068 C C . GLU B 1 113 ? 22.998 -32.420 22.611 1.00 28.92 148 GLU B C 1
ATOM 2069 O O . GLU B 1 113 ? 24.029 -32.719 23.203 1.00 29.27 148 GLU B O 1
ATOM 2075 N N . VAL B 1 114 ? 21.801 -32.848 22.991 1.00 28.28 149 VAL B N 1
ATOM 2076 C CA . VAL B 1 114 ? 21.648 -33.700 24.162 1.00 27.39 149 VAL B CA 1
ATOM 2077 C C . VAL B 1 114 ? 20.859 -34.967 23.873 1.00 26.98 149 VAL B C 1
ATOM 2078 O O . VAL B 1 114 ? 19.877 -34.949 23.129 1.00 26.99 149 VAL B O 1
ATOM 2082 N N . VAL B 1 115 ? 21.291 -36.072 24.470 1.00 25.94 150 VAL B N 1
ATOM 2083 C CA . VAL B 1 115 ? 20.599 -37.336 24.286 1.00 25.15 150 VAL B CA 1
ATOM 2084 C C . VAL B 1 115 ? 19.303 -37.330 25.087 1.00 24.73 150 VAL B C 1
ATOM 2085 O O . VAL B 1 115 ? 19.306 -37.056 26.288 1.00 24.86 150 VAL B O 1
ATOM 2089 N N . ASN B 1 116 ? 18.197 -37.615 24.409 1.00 24.00 151 ASN B N 1
ATOM 2090 C CA . ASN B 1 116 ? 16.881 -37.665 25.035 1.00 24.03 151 ASN B CA 1
ATOM 2091 C C . ASN B 1 116 ? 16.208 -38.980 24.668 1.00 23.97 151 ASN B C 1
ATOM 2092 O O . ASN B 1 116 ? 16.713 -39.734 23.832 1.00 25.13 151 ASN B O 1
ATOM 2097 N N . PHE B 1 117 ? 15.065 -39.248 25.283 1.00 24.52 152 PHE B N 1
ATOM 2098 C CA . PHE B 1 117 ? 14.330 -40.475 25.016 1.00 25.20 152 PHE B CA 1
ATOM 2099 C C . PHE B 1 117 ? 12.842 -40.170 24.896 1.00 25.93 152 PHE B C 1
ATOM 2100 O O . PHE B 1 117 ? 12.283 -39.425 25.699 1.00 25.07 152 PHE B O 1
ATOM 2108 N N . LYS B 1 118 ? 12.203 -40.739 23.880 1.00 26.99 153 LYS B N 1
ATOM 2109 C CA . LYS B 1 118 ? 10.781 -40.526 23.684 1.00 28.43 153 LYS B CA 1
ATOM 2110 C C . LYS B 1 118 ? 10.033 -41.371 24.708 1.00 29.83 153 LYS B C 1
ATOM 2111 O O . LYS B 1 118 ? 10.626 -42.219 25.379 1.00 29.82 153 LYS B O 1
ATOM 2117 N N . LYS B 1 119 ? 8.732 -41.138 24.829 1.00 31.07 154 LYS B N 1
ATOM 2118 C CA . LYS B 1 119 ? 7.912 -41.870 25.780 1.00 32.73 154 LYS B CA 1
ATOM 2119 C C . LYS B 1 119 ? 8.082 -43.384 25.655 1.00 33.61 154 LYS B C 1
ATOM 2120 O O . LYS B 1 119 ? 8.089 -44.095 26.660 1.00 34.26 154 LYS B O 1
ATOM 2126 N N . ASN B 1 120 ? 8.231 -43.872 24.426 1.00 34.37 155 ASN B N 1
ATOM 2127 C CA . ASN B 1 120 ? 8.389 -45.303 24.188 1.00 34.69 155 ASN B CA 1
ATOM 2128 C C . ASN B 1 120 ? 9.825 -45.779 24.389 1.00 34.53 155 ASN B C 1
ATOM 2129 O O . ASN B 1 120 ? 10.165 -46.916 24.057 1.00 35.04 155 ASN B O 1
ATOM 2134 N N . GLY B 1 121 ? 10.666 -44.901 24.927 1.00 33.87 156 GLY B N 1
ATOM 2135 C CA . GLY B 1 121 ? 12.049 -45.261 25.180 1.00 32.98 156 GLY B CA 1
ATOM 2136 C C . GLY B 1 121 ? 12.986 -45.084 24.012 1.00 32.46 156 GLY B C 1
ATOM 2137 O O . GLY B 1 121 ? 14.187 -45.367 24.132 1.00 32.26 156 GLY B O 1
ATOM 2138 N N . GLN B 1 122 ? 12.475 -44.630 22.877 1.00 31.79 157 GLN B N 1
ATOM 2139 C CA . GLN B 1 122 ? 13.328 -44.433 21.714 1.00 31.62 157 GLN B CA 1
ATOM 2140 C C . GLN B 1 122 ? 14.327 -43.294 21.959 1.00 30.87 157 GLN B C 1
ATOM 2141 O O . GLN B 1 122 ? 13.911 -42.161 22.234 1.00 30.09 157 GLN B O 1
ATOM 2147 N N . ARG B 1 123 ? 15.559 -43.597 21.834 1.00 30.20 158 ARG B N 1
ATOM 2148 C CA . ARG B 1 123 ? 16.624 -42.632 22.028 1.00 29.45 158 ARG B CA 1
ATOM 2149 C C . ARG B 1 123 ? 16.768 -41.778 20.776 1.00 29.07 158 ARG B C 1
ATOM 2150 O O . ARG B 1 123 ? 16.467 -42.215 19.670 1.00 28.86 158 ARG B O 1
ATOM 2158 N N . PHE B 1 124 ? 17.187 -40.507 20.956 1.00 28.23 159 PHE B N 1
ATOM 2159 C CA . PHE B 1 124 ? 17.426 -39.589 19.838 1.00 27.24 159 PHE B CA 1
ATOM 2160 C C . PHE B 1 124 ? 18.256 -38.397 20.292 1.00 26.90 159 PHE B C 1
ATOM 2161 O O . PHE B 1 124 ? 18.204 -38.020 21.464 1.00 27.84 159 PHE B O 1
ATOM 2169 N N . VAL B 1 125 ? 19.006 -37.820 19.386 1.00 26.74 160 VAL B N 1
ATOM 2170 C CA . VAL B 1 125 ? 19.827 -36.660 19.716 1.00 26.44 160 VAL B CA 1
ATOM 2171 C C . VAL B 1 125 ? 18.961 -35.432 19.520 1.00 26.46 160 VAL B C 1
ATOM 2172 O O . VAL B 1 125 ? 18.349 -35.258 18.467 1.00 27.11 160 VAL B O 1
ATOM 2176 N N . ASN B 1 126 ? 18.888 -34.599 20.551 1.00 25.45 161 ASN B N 1
ATOM 2177 C CA . ASN B 1 126 ? 18.072 -33.397 20.510 1.00 24.20 161 ASN B CA 1
ATOM 2178 C C . ASN B 1 126 ? 18.932 -32.147 20.337 1.00 23.70 161 ASN B C 1
ATOM 2179 O O . ASN B 1 126 ? 19.724 -31.803 21.217 1.00 22.74 161 ASN B O 1
ATOM 2184 N N . PHE B 1 127 ? 18.800 -31.487 19.190 1.00 23.12 162 PHE B N 1
ATOM 2185 C CA . PHE B 1 127 ? 19.529 -30.250 18.941 1.00 23.72 162 PHE B CA 1
ATOM 2186 C C . PHE B 1 127 ? 18.636 -29.217 19.611 1.00 22.33 162 PHE B C 1
ATOM 2187 O O . PHE B 1 127 ? 17.640 -28.788 19.041 1.00 22.62 162 PHE B O 1
ATOM 2195 N N . LEU B 1 128 ? 19.000 -28.834 20.829 1.00 21.28 163 LEU B N 1
ATOM 2196 C CA . LEU B 1 128 ? 18.207 -27.901 21.630 1.00 19.78 163 LEU B CA 1
ATOM 2197 C C . LEU B 1 128 ? 18.714 -26.460 21.710 1.00 18.70 163 LEU B C 1
ATOM 2198 O O . LEU B 1 128 ? 19.912 -26.230 21.828 1.00 18.79 163 LEU B O 1
ATOM 2203 N N . THR B 1 129 ? 17.784 -25.503 21.662 1.00 17.34 164 THR B N 1
ATOM 2204 C CA . THR B 1 129 ? 18.105 -24.087 21.771 1.00 16.70 164 THR B CA 1
ATOM 2205 C C . THR B 1 129 ? 17.142 -23.481 22.793 1.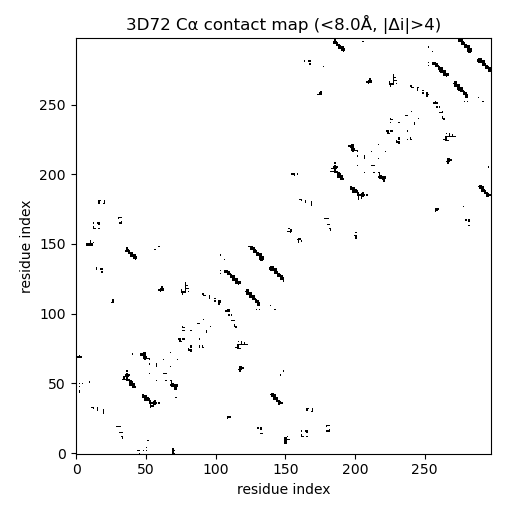00 16.53 164 THR B C 1
ATOM 2206 O O . THR B 1 129 ? 15.928 -23.672 22.710 1.00 16.17 164 THR B O 1
ATOM 2210 N N . MET B 1 130 ? 17.706 -22.769 23.764 1.00 16.08 165 MET B N 1
ATOM 2211 C CA . MET B 1 130 ? 16.940 -22.115 24.817 1.00 17.04 165 MET B CA 1
ATOM 2212 C C . MET B 1 130 ? 17.255 -20.630 24.817 1.00 16.91 165 MET B C 1
ATOM 2213 O O . MET B 1 130 ? 18.420 -20.241 24.894 1.00 16.11 165 MET B O 1
ATOM 2218 N N . ILE B 1 131 ? 16.207 -19.820 24.729 1.00 15.74 166 ILE B N 1
ATOM 2219 C CA . ILE B 1 131 ? 16.330 -18.366 24.683 1.00 16.06 166 ILE B CA 1
ATOM 2220 C C . ILE B 1 131 ? 15.452 -17.735 25.758 1.00 16.05 166 ILE B C 1
ATOM 2221 O O . ILE B 1 131 ? 14.256 -18.022 25.836 1.00 15.45 166 ILE B O 1
ATOM 2226 N N . PRO B 1 132 ? 16.029 -16.868 26.605 1.00 15.99 167 PRO B N 1
ATOM 2227 C CA . PRO B 1 132 ? 15.266 -16.208 27.664 1.00 16.35 167 PRO B CA 1
ATOM 2228 C C . PRO B 1 132 ? 14.265 -15.225 27.046 1.00 16.21 167 PRO B C 1
ATOM 2229 O O . PRO B 1 132 ? 14.564 -14.574 26.045 1.00 17.06 167 PRO B O 1
ATOM 2233 N N . VAL B 1 133 ? 13.085 -15.121 27.652 1.00 16.29 168 VAL B N 1
ATOM 2234 C CA . VAL B 1 133 ? 12.022 -14.248 27.154 1.00 17.20 168 VAL B CA 1
ATOM 2235 C C . VAL B 1 133 ? 11.540 -13.241 28.199 1.00 17.85 168 VAL B C 1
ATOM 2236 O O . VAL B 1 133 ? 11.279 -13.596 29.352 1.00 17.41 168 VAL B O 1
ATOM 2240 N N . ARG B 1 134 ? 11.417 -11.982 27.792 1.00 18.38 169 ARG B N 1
ATOM 2241 C CA . ARG B 1 134 ? 10.950 -10.940 28.699 1.00 19.75 169 ARG B CA 1
ATOM 2242 C C . ARG B 1 134 ? 9.432 -10.852 28.621 1.00 20.98 169 ARG B C 1
ATOM 2243 O O . ARG B 1 134 ? 8.852 -10.976 27.542 1.00 21.24 169 ARG B O 1
ATOM 2251 N N . ASP B 1 135 ? 8.776 -10.643 29.756 1.00 23.19 170 ASP B N 1
ATOM 2252 C CA . ASP B 1 135 ? 7.330 -10.516 29.720 1.00 25.87 170 ASP B CA 1
ATOM 2253 C C . ASP B 1 135 ? 6.986 -9.042 29.621 1.00 27.20 170 ASP B C 1
ATOM 2254 O O . ASP B 1 135 ? 7.848 -8.221 29.290 1.00 26.91 170 ASP B O 1
ATOM 2259 N N . GLU B 1 136 ? 5.741 -8.695 29.910 1.00 28.96 171 GLU B N 1
ATOM 2260 C CA . GLU B 1 136 ? 5.341 -7.307 29.799 1.00 31.28 171 GLU B CA 1
ATOM 2261 C C . GLU B 1 136 ? 6.113 -6.355 30.734 1.00 31.87 171 GLU B C 1
ATOM 2262 O O . GLU B 1 136 ? 6.218 -5.164 30.443 1.00 32.80 171 GLU B O 1
ATOM 2268 N N . THR B 1 137 ? 6.695 -6.878 31.816 1.00 32.17 172 THR B N 1
ATOM 2269 C CA . THR B 1 137 ? 7.467 -6.051 32.746 1.00 32.59 172 THR B CA 1
ATOM 2270 C C . THR B 1 137 ? 8.819 -5.647 32.140 1.00 31.82 172 THR B C 1
ATOM 2271 O O . THR B 1 137 ? 9.474 -4.721 32.618 1.00 31.64 172 THR B O 1
ATOM 2275 N N . GLY B 1 138 ? 9.233 -6.346 31.088 1.00 30.44 173 GLY B N 1
ATOM 2276 C CA . GLY B 1 138 ? 10.504 -6.036 30.459 1.00 28.61 173 GLY B CA 1
ATOM 2277 C C . GLY B 1 138 ? 11.639 -6.886 30.997 1.00 28.12 173 GLY B C 1
ATOM 2278 O O . GLY B 1 138 ? 12.752 -6.860 30.470 1.00 27.28 173 GLY B O 1
ATOM 2279 N N . GLU B 1 139 ? 11.363 -7.639 32.054 1.00 27.74 174 GLU B N 1
ATOM 2280 C CA . GLU B 1 139 ? 12.372 -8.502 32.650 1.00 28.14 174 GLU B CA 1
ATOM 2281 C C . GLU B 1 139 ? 12.147 -9.961 32.274 1.00 26.98 174 GLU B C 1
ATOM 2282 O O . GLU B 1 139 ? 11.011 -10.396 32.070 1.00 26.84 174 GLU B O 1
ATOM 2288 N N . TYR B 1 140 ? 13.244 -10.707 32.172 1.00 26.03 175 TYR B N 1
ATOM 2289 C CA . TYR B 1 140 ? 13.186 -12.119 31.817 1.00 25.18 175 TYR B CA 1
ATOM 2290 C C . TYR B 1 140 ? 12.294 -12.890 32.789 1.00 25.18 175 TYR B C 1
ATOM 2291 O O . TYR B 1 140 ? 12.525 -12.892 33.998 1.00 26.16 175 TYR B O 1
ATOM 2300 N N . ARG B 1 141 ? 11.266 -13.539 32.247 1.00 23.43 176 ARG B N 1
ATOM 2301 C CA . ARG B 1 141 ? 10.317 -14.303 33.047 1.00 22.28 176 ARG B CA 1
ATOM 2302 C C . ARG B 1 141 ? 10.211 -15.747 32.581 1.00 20.99 176 ARG B C 1
ATOM 2303 O O . ARG B 1 141 ? 9.997 -16.656 33.387 1.00 20.82 176 ARG B O 1
ATOM 2311 N N . TYR B 1 142 ? 10.345 -15.954 31.278 1.00 18.70 177 TYR B N 1
ATOM 2312 C CA . TYR B 1 142 ? 10.250 -17.300 30.721 1.00 17.48 177 TYR B CA 1
ATOM 2313 C C . TYR B 1 142 ? 11.467 -17.662 29.891 1.00 15.79 177 TYR B C 1
ATOM 2314 O O . TYR B 1 142 ? 12.332 -16.838 29.632 1.00 16.02 177 TYR B O 1
ATOM 2323 N N . SER B 1 143 ? 11.519 -18.921 29.481 1.00 14.86 178 SER B N 1
ATOM 2324 C CA . SER B 1 143 ? 12.582 -19.405 28.619 1.00 14.06 178 SER B CA 1
ATOM 2325 C C . SER B 1 143 ? 11.866 -20.219 27.566 1.00 13.65 178 SER B C 1
ATOM 2326 O O . SER B 1 143 ? 11.017 -21.046 27.900 1.00 12.79 178 SER B O 1
ATOM 2329 N N . MET B 1 144 ? 12.171 -19.967 26.299 1.00 13.28 179 MET B N 1
ATOM 2330 C CA . MET B 1 144 ? 11.537 -20.733 25.243 1.00 13.29 179 MET B CA 1
ATOM 2331 C C . MET B 1 144 ? 12.583 -21.680 24.685 1.00 12.37 179 MET B C 1
ATOM 2332 O O . MET B 1 144 ? 13.697 -21.268 24.367 1.00 13.15 179 MET B O 1
ATOM 2337 N N . GLY B 1 145 ? 12.222 -22.953 24.599 1.00 12.15 180 GLY B N 1
ATOM 2338 C CA . GLY B 1 145 ? 13.139 -23.945 24.077 1.00 12.09 180 GLY B CA 1
ATOM 2339 C C . GLY B 1 145 ? 12.643 -24.471 22.752 1.00 13.37 180 GLY B C 1
ATOM 2340 O O . GLY B 1 145 ? 11.442 -24.633 22.553 1.00 13.40 180 GLY B O 1
ATOM 2341 N N . PHE B 1 146 ? 13.576 -24.732 21.842 1.00 14.89 181 PHE B N 1
ATOM 2342 C CA . PHE B 1 146 ? 13.259 -25.247 20.516 1.00 16.43 181 PHE B CA 1
ATOM 2343 C C . PHE B 1 146 ? 13.955 -26.590 20.369 1.00 17.61 181 PHE B C 1
ATOM 2344 O O . PHE B 1 146 ? 15.177 -26.668 20.480 1.00 18.28 181 PHE B O 1
ATOM 2352 N N . GLN B 1 147 ? 13.176 -27.642 20.136 1.00 19.41 182 GLN B N 1
ATOM 2353 C CA . GLN B 1 147 ? 13.736 -28.982 19.990 1.00 21.41 182 GLN B CA 1
ATOM 2354 C C . GLN B 1 147 ? 13.773 -29.433 18.531 1.00 24.07 182 GLN B C 1
ATOM 2355 O O . GLN B 1 147 ? 12.849 -29.161 17.759 1.00 22.95 182 GLN B O 1
ATOM 2361 N N . CYS B 1 148 ? 14.845 -30.132 18.171 1.00 26.68 183 CYS B N 1
ATOM 2362 C CA . CYS B 1 148 ? 15.028 -30.644 16.818 1.00 29.87 183 CYS B CA 1
ATOM 2363 C C . CYS B 1 148 ? 15.643 -32.040 16.875 1.00 31.19 183 CYS B C 1
ATOM 2364 O O . CYS B 1 148 ? 16.721 -32.233 17.443 1.00 30.84 183 CYS B O 1
ATOM 2367 N N . GLU B 1 149 ? 14.957 -33.012 16.285 1.00 32.52 184 GLU B N 1
ATOM 2368 C CA . GLU B 1 149 ? 15.448 -34.383 16.280 1.00 34.71 184 GLU B CA 1
ATOM 2369 C C . GLU B 1 149 ? 16.507 -34.544 15.189 1.00 35.66 184 GLU B C 1
ATOM 2370 O O . GLU B 1 149 ? 16.255 -34.104 14.047 1.00 36.50 184 GLU B O 1
#

Secondary structure (DSSP, 8-state):
------TT---HHHHHHHHHH-SS-SS---S--TTS-EEEEETTSTT--EEEE-HHHHHHH---HHHHTTS-GGGGGSTTS---TT---SSS-HHHHHHHHHHHHHT--EEEEEEEE-TT--EEEEEEEEEEEE-TTSSEEEEEEE---/-----BTTTB-HHHHHHHHHT-SS-SS------TTSEEEEEETTSTT--EEEE-HHHHHHH---HHHHTTS-GGGGGSTTS---TT---SSS-HHHHHHHHHHHHHT--EEEEEEEE-TT--EEEEEEEEEEEE-TTSSEEEEEEEE--